Protein AF-A0A844EET3-F1 (afdb_monomer)

Structure (mmCIF, N/CA/C/O backbone):
data_AF-A0A844EET3-F1
#
_entry.id   AF-A0A844EET3-F1
#
loop_
_atom_site.group_PDB
_atom_site.id
_atom_site.type_symbol
_atom_site.label_atom_id
_atom_site.label_alt_id
_atom_site.label_comp_id
_atom_site.label_asym_id
_atom_site.label_entity_id
_atom_site.label_seq_id
_atom_site.pdbx_PDB_ins_code
_atom_site.Cartn_x
_atom_site.Cartn_y
_atom_site.Cartn_z
_atom_site.occupancy
_atom_site.B_iso_or_equiv
_atom_site.auth_seq_id
_atom_site.auth_comp_id
_atom_site.auth_asym_id
_atom_site.auth_atom_id
_atom_site.pdbx_PDB_model_num
ATOM 1 N N . MET A 1 1 ? 19.848 -19.461 77.300 1.00 35.34 1 MET A N 1
ATOM 2 C CA . MET A 1 1 ? 19.490 -18.615 76.146 1.00 35.34 1 MET A CA 1
ATOM 3 C C . MET A 1 1 ? 17.974 -18.553 76.046 1.00 35.34 1 MET A C 1
ATOM 5 O O . MET A 1 1 ? 17.342 -19.594 75.977 1.00 35.34 1 MET A O 1
ATOM 9 N N . THR A 1 2 ? 17.447 -17.329 76.153 1.00 34.81 2 THR A N 1
ATOM 10 C CA . THR A 1 2 ? 16.165 -16.839 75.603 1.00 34.81 2 THR A CA 1
ATOM 11 C C . THR A 1 2 ? 14.881 -17.654 75.855 1.00 34.81 2 THR A C 1
ATOM 13 O O . THR A 1 2 ? 14.497 -18.491 75.048 1.00 34.81 2 THR A O 1
ATOM 16 N N . SER A 1 3 ? 14.216 -17.353 76.983 1.00 33.47 3 SER A N 1
ATOM 17 C CA . SER A 1 3 ? 12.864 -16.741 77.094 1.00 33.47 3 SER A CA 1
ATOM 18 C C . SER A 1 3 ? 11.825 -16.997 75.977 1.00 33.47 3 SER A C 1
ATOM 20 O O . SER A 1 3 ? 12.150 -16.857 74.809 1.00 33.47 3 SER A O 1
ATOM 22 N N . ASN A 1 4 ? 10.513 -17.125 76.202 1.00 36.03 4 ASN A N 1
ATOM 23 C CA . ASN A 1 4 ? 9.668 -17.157 77.395 1.00 36.03 4 ASN A CA 1
ATOM 24 C C . ASN A 1 4 ? 8.196 -17.343 76.954 1.00 36.03 4 ASN A C 1
ATOM 26 O O . ASN A 1 4 ? 7.801 -16.904 75.879 1.00 36.03 4 ASN A O 1
ATOM 30 N N . LEU A 1 5 ? 7.407 -17.838 77.909 1.00 40.09 5 LEU A N 1
ATOM 31 C CA . LEU A 1 5 ? 6.007 -17.513 78.223 1.00 40.09 5 LEU A CA 1
ATOM 32 C C . LEU A 1 5 ? 4.823 -18.039 77.381 1.00 40.09 5 LEU A C 1
ATOM 34 O O . LEU A 1 5 ? 4.436 -17.527 76.335 1.00 40.09 5 LEU A O 1
ATOM 38 N N . LYS A 1 6 ? 4.132 -18.962 78.061 1.00 41.53 6 LYS A N 1
ATOM 39 C CA . LYS A 1 6 ? 2.696 -19.265 78.065 1.00 41.53 6 LYS A CA 1
ATOM 40 C C . LYS A 1 6 ? 1.817 -18.002 78.139 1.00 41.53 6 LYS A C 1
ATOM 42 O O . LYS A 1 6 ? 2.144 -17.076 78.880 1.00 41.53 6 LYS A O 1
ATOM 47 N N . LYS A 1 7 ? 0.630 -18.037 77.520 1.00 33.94 7 LYS A N 1
ATOM 48 C CA . LYS A 1 7 ? -0.525 -17.215 77.926 1.00 33.94 7 LYS A CA 1
ATOM 49 C C . LYS A 1 7 ? -1.807 -18.041 77.944 1.00 33.94 7 LYS A C 1
ATOM 51 O O . LYS A 1 7 ? -2.198 -18.637 76.946 1.00 33.94 7 LYS A O 1
ATOM 56 N N . SER A 1 8 ? -2.410 -18.064 79.126 1.00 35.78 8 SER A N 1
ATOM 57 C CA . SER A 1 8 ? -3.724 -18.594 79.448 1.00 35.78 8 SER A CA 1
ATOM 58 C C . SER A 1 8 ? -4.835 -17.599 79.108 1.00 35.78 8 SER A C 1
ATOM 60 O O . SER A 1 8 ? -4.636 -16.386 79.075 1.00 35.78 8 SER A O 1
ATOM 62 N N . LEU A 1 9 ? -6.005 -18.190 78.899 1.00 39.22 9 LEU A N 1
ATOM 63 C CA . LEU A 1 9 ? -7.341 -17.639 78.713 1.00 39.22 9 LEU A CA 1
ATOM 64 C C . LEU A 1 9 ? -7.738 -16.590 79.768 1.00 39.22 9 LEU A C 1
ATOM 66 O O . LEU A 1 9 ? -7.490 -16.806 80.950 1.00 39.22 9 LEU A O 1
ATOM 70 N N . PHE A 1 10 ? -8.470 -15.551 79.356 1.00 34.09 10 PHE A N 1
ATOM 71 C CA . PHE A 1 10 ? -9.471 -14.894 80.202 1.00 34.09 10 PHE A CA 1
ATOM 72 C C . PHE A 1 10 ? -10.689 -14.495 79.363 1.00 34.09 10 PHE A C 1
ATOM 74 O O . PHE A 1 10 ? -10.589 -13.753 78.389 1.00 34.09 10 PHE A O 1
ATOM 81 N N . VAL A 1 11 ? -11.828 -15.052 79.765 1.00 39.12 11 VAL A N 1
ATOM 82 C CA . VAL A 1 11 ? -13.191 -14.685 79.381 1.00 39.12 11 VAL A CA 1
ATOM 83 C C . VAL A 1 11 ? -13.613 -13.514 80.267 1.00 39.12 11 VAL A C 1
ATOM 85 O O . VAL A 1 11 ? -13.411 -13.575 81.478 1.00 39.12 11 VAL A O 1
ATOM 88 N N . SER A 1 12 ? -14.252 -12.493 79.703 1.00 33.25 12 SER A N 1
ATOM 89 C CA . SER A 1 12 ? -15.055 -11.547 80.481 1.00 33.25 12 SER A CA 1
ATOM 90 C C . SER A 1 12 ? -16.393 -11.281 79.790 1.00 33.25 12 SER A C 1
ATOM 92 O O . SER A 1 12 ? -16.479 -10.689 78.717 1.00 33.25 12 SER A O 1
ATOM 94 N N . LEU A 1 13 ? -17.444 -11.779 80.445 1.00 37.88 13 LEU A N 1
ATOM 95 C CA . LEU A 1 13 ? -18.834 -11.351 80.329 1.00 37.88 13 LEU A CA 1
ATOM 96 C C . LEU A 1 13 ? -18.959 -9.902 80.815 1.00 37.88 13 LEU A C 1
ATOM 98 O O . LEU A 1 13 ? -18.540 -9.622 81.934 1.00 37.88 13 LEU A O 1
ATOM 102 N N . VAL A 1 14 ? -19.667 -9.052 80.067 1.00 34.88 14 VAL A N 1
ATOM 103 C CA . VAL A 1 14 ? -20.564 -8.041 80.651 1.00 34.88 14 VAL A CA 1
ATOM 104 C C . VAL A 1 14 ? -21.804 -7.939 79.765 1.00 34.88 14 VAL A C 1
ATOM 106 O O . VAL A 1 14 ? -21.708 -7.695 78.564 1.00 34.88 14 VAL A O 1
ATOM 109 N N . ALA A 1 15 ? -22.966 -8.143 80.379 1.00 34.22 15 ALA A N 1
ATOM 110 C CA . ALA A 1 15 ? -24.286 -7.895 79.821 1.00 34.22 15 ALA A CA 1
ATOM 111 C C . ALA A 1 15 ? -24.970 -6.756 80.599 1.00 34.22 15 ALA A C 1
ATOM 113 O O . ALA A 1 15 ? -24.665 -6.547 81.770 1.00 34.22 15 ALA A O 1
ATOM 114 N N . LEU A 1 16 ? -25.961 -6.143 79.937 1.00 33.69 16 LEU A N 1
ATOM 115 C CA . LEU A 1 16 ? -27.051 -5.279 80.429 1.00 33.69 16 LEU A CA 1
ATOM 116 C C . LEU A 1 16 ? -26.805 -3.764 80.534 1.00 33.69 16 LEU A C 1
ATOM 118 O O . LEU A 1 16 ? -26.039 -3.263 81.347 1.00 33.69 16 LEU A O 1
ATOM 122 N N . GLY A 1 17 ? -27.603 -3.049 79.736 1.00 29.66 17 GLY A N 1
ATOM 123 C CA . GLY A 1 17 ? -27.819 -1.607 79.787 1.00 29.66 17 GLY A CA 1
ATOM 124 C C . GLY A 1 17 ? -28.797 -1.165 78.695 1.00 29.66 17 GLY A C 1
ATOM 125 O O . GLY A 1 17 ? -28.400 -0.524 77.730 1.00 29.66 17 GLY A O 1
ATOM 126 N N . PHE A 1 18 ? -30.066 -1.568 78.811 1.00 35.38 18 PHE A N 1
ATOM 127 C CA . PHE A 1 18 ? -31.170 -1.066 77.987 1.00 35.38 18 PHE A CA 1
ATOM 128 C C . PHE A 1 18 ? -31.496 0.365 78.446 1.00 35.38 18 PHE A C 1
ATOM 130 O O . PHE A 1 18 ? -31.928 0.557 79.579 1.00 35.38 18 PHE A O 1
ATOM 137 N N . VAL A 1 19 ? -31.335 1.361 77.574 1.00 34.53 19 VAL A N 1
ATOM 138 C CA . VAL A 1 19 ? -32.067 2.632 77.682 1.00 34.53 19 VAL A CA 1
ATOM 139 C C . VAL A 1 19 ? -32.767 2.850 76.351 1.00 34.53 19 VAL A C 1
ATOM 141 O O . VAL A 1 19 ? -32.155 3.203 75.344 1.00 34.53 19 VAL A O 1
ATOM 144 N N . ALA A 1 20 ? -34.071 2.586 76.356 1.00 39.94 20 ALA A N 1
ATOM 145 C CA . ALA A 1 20 ? -34.978 2.980 75.298 1.00 39.94 20 ALA A CA 1
ATOM 146 C C . ALA A 1 20 ? -35.135 4.506 75.340 1.00 39.94 20 ALA A C 1
ATOM 148 O O . ALA A 1 20 ? -35.967 5.039 76.067 1.00 39.94 20 ALA A O 1
ATOM 149 N N . ALA A 1 21 ? -34.328 5.213 74.555 1.00 32.44 21 ALA A N 1
ATOM 150 C CA . ALA A 1 21 ? -34.693 6.545 74.106 1.00 32.44 21 ALA A CA 1
ATOM 151 C C . ALA A 1 21 ? -35.612 6.375 72.892 1.00 32.44 21 ALA A C 1
ATOM 153 O O . ALA A 1 21 ? -35.159 6.047 71.794 1.00 32.44 21 ALA A O 1
ATOM 154 N N . ALA A 1 22 ? -36.913 6.582 73.099 1.00 41.12 22 ALA A N 1
ATOM 155 C CA . ALA A 1 22 ? -37.868 6.834 72.030 1.00 41.12 22 ALA A CA 1
ATOM 156 C C . ALA A 1 22 ? -37.537 8.189 71.381 1.00 41.12 22 ALA A C 1
ATOM 158 O O . ALA A 1 22 ? -38.184 9.200 71.621 1.00 41.12 22 ALA A O 1
ATOM 159 N N . GLY A 1 23 ? -36.467 8.217 70.593 1.00 34.84 23 GLY A N 1
ATOM 160 C CA . GLY A 1 23 ? -36.229 9.251 69.606 1.00 34.84 23 GLY A CA 1
ATOM 161 C C . GLY A 1 23 ? -36.765 8.728 68.288 1.00 34.84 23 GLY A C 1
ATOM 162 O O . GLY A 1 23 ? -36.303 7.695 67.804 1.00 34.84 23 GLY A O 1
ATOM 163 N N . THR A 1 24 ? -37.731 9.422 67.696 1.00 43.12 24 THR A N 1
ATOM 164 C CA . THR A 1 24 ? -38.062 9.281 66.278 1.00 43.12 24 THR A CA 1
ATOM 165 C C . THR A 1 24 ? -36.835 9.692 65.469 1.00 43.12 24 THR A C 1
ATOM 167 O O . THR A 1 24 ? -36.731 10.817 64.984 1.00 43.12 24 THR A O 1
ATOM 170 N N . ALA A 1 25 ? -35.860 8.792 65.369 1.00 38.88 25 ALA A N 1
ATOM 171 C CA . ALA A 1 25 ? -34.825 8.887 64.373 1.00 38.88 25 ALA A CA 1
ATOM 172 C C . ALA A 1 25 ? -35.557 8.790 63.039 1.00 38.88 25 ALA A C 1
ATOM 174 O O . ALA A 1 25 ? -36.144 7.759 62.707 1.00 38.88 25 ALA A O 1
ATOM 175 N N . THR A 1 26 ? -35.556 9.885 62.288 1.00 46.47 26 THR A N 1
ATOM 176 C CA . THR A 1 26 ? -35.704 9.836 60.843 1.00 46.47 26 THR A CA 1
ATOM 177 C C . THR A 1 26 ? -34.644 8.861 60.353 1.00 46.47 26 THR A C 1
ATOM 179 O O . THR A 1 26 ? -33.479 9.211 60.178 1.00 46.47 26 THR A O 1
ATOM 182 N N . ALA A 1 27 ? -35.030 7.590 60.225 1.00 42.53 27 ALA A N 1
ATOM 183 C CA . ALA A 1 27 ? -34.218 6.567 59.612 1.00 42.53 27 ALA A CA 1
ATOM 184 C C . ALA A 1 27 ? -33.965 7.062 58.195 1.00 42.53 27 ALA A C 1
ATOM 186 O O . ALA A 1 27 ? -34.813 6.956 57.309 1.00 42.53 27 ALA A O 1
ATOM 187 N N . GLN A 1 28 ? -32.817 7.700 58.011 1.00 43.06 28 GLN A N 1
ATOM 188 C CA . GLN A 1 28 ? -32.346 8.132 56.721 1.00 43.06 28 GLN A CA 1
ATOM 189 C C . GLN A 1 28 ? -32.059 6.833 55.989 1.00 43.06 28 GLN A C 1
ATOM 191 O O . GLN A 1 28 ? -31.016 6.209 56.179 1.00 43.06 28 GLN A O 1
ATOM 196 N N . SER A 1 29 ? -33.060 6.350 55.253 1.00 47.72 29 SER A N 1
ATOM 197 C CA . SER A 1 29 ? -32.970 5.137 54.463 1.00 47.72 29 SER A CA 1
ATOM 198 C C . SER A 1 29 ? -31.752 5.303 53.568 1.00 47.72 29 SER A C 1
ATOM 200 O O . SER A 1 29 ? -31.771 6.108 52.632 1.00 47.72 29 SER A O 1
ATOM 202 N N . ALA A 1 30 ? -30.667 4.608 53.905 1.00 46.56 30 ALA A N 1
ATOM 203 C CA . ALA A 1 30 ? -29.455 4.593 53.116 1.00 46.56 30 ALA A CA 1
ATOM 204 C C . ALA A 1 30 ? -29.841 4.035 51.747 1.00 46.56 30 ALA A C 1
ATOM 206 O O . ALA A 1 30 ? -30.056 2.834 51.583 1.00 46.56 30 ALA A O 1
ATOM 207 N N . ASN A 1 31 ? -30.036 4.928 50.779 1.00 56.06 31 ASN A N 1
ATOM 208 C CA . ASN A 1 31 ? -30.545 4.551 49.475 1.00 56.06 31 ASN A CA 1
ATOM 209 C C . ASN A 1 31 ? -29.461 3.718 48.785 1.00 56.06 31 ASN A C 1
ATOM 211 O O . ASN A 1 31 ? -28.409 4.233 48.391 1.00 56.06 31 ASN A O 1
ATOM 215 N N . ALA A 1 32 ? -29.668 2.402 48.728 1.00 59.25 32 ALA A N 1
ATOM 216 C CA . ALA A 1 32 ? -28.696 1.480 48.171 1.00 59.25 32 ALA A CA 1
ATOM 217 C C . ALA A 1 32 ? -28.407 1.878 46.721 1.00 59.25 32 ALA A C 1
ATOM 219 O O . ALA A 1 32 ? -29.316 2.022 45.902 1.00 59.25 32 ALA A O 1
ATOM 220 N N . LYS A 1 33 ? -27.123 2.053 46.385 1.00 74.38 33 LYS A N 1
ATOM 221 C CA . LYS A 1 33 ? -26.706 2.440 45.034 1.00 74.38 33 LYS A CA 1
ATOM 222 C C . LYS A 1 33 ? -27.261 1.444 44.012 1.00 74.38 33 LYS A C 1
ATOM 224 O O . LYS A 1 33 ? -26.773 0.323 43.888 1.00 74.38 33 LYS A O 1
ATOM 229 N N . SER A 1 34 ? -28.271 1.872 43.260 1.00 85.00 34 SER A N 1
ATOM 230 C CA . SER A 1 34 ? -28.874 1.066 42.202 1.00 85.00 34 SER A CA 1
ATOM 231 C C . SER A 1 34 ? -27.920 0.976 41.009 1.00 85.00 34 SER A C 1
ATOM 233 O O . SER A 1 34 ? -27.457 1.997 40.484 1.00 85.00 34 SER A O 1
ATOM 235 N N . TYR A 1 35 ? -27.644 -0.245 40.551 1.00 90.31 35 TYR A N 1
ATOM 236 C CA . TYR A 1 35 ? -26.819 -0.522 39.373 1.00 90.31 35 TYR A CA 1
ATOM 237 C C . TYR A 1 35 ? -27.686 -0.891 38.172 1.00 90.31 35 TYR A C 1
ATOM 239 O O . TYR A 1 35 ? -28.754 -1.488 38.318 1.00 90.31 35 TYR A O 1
ATOM 247 N N . ALA A 1 36 ? -27.203 -0.570 36.972 1.00 93.88 36 ALA A N 1
ATOM 248 C CA . ALA A 1 36 ? -27.840 -1.053 35.756 1.00 93.88 36 ALA A CA 1
ATOM 249 C C . ALA A 1 36 ? -27.666 -2.579 35.620 1.00 93.88 36 ALA A C 1
ATOM 251 O O . ALA A 1 36 ? -26.757 -3.177 36.204 1.00 93.88 36 ALA A O 1
ATOM 252 N N . ARG A 1 37 ? -28.523 -3.201 34.810 1.00 94.56 37 ARG A N 1
ATOM 253 C CA . ARG A 1 37 ? -28.437 -4.603 34.379 1.00 94.56 37 ARG A CA 1
ATOM 254 C C . ARG A 1 37 ? -28.403 -4.656 32.855 1.00 94.56 37 ARG A C 1
ATOM 256 O O . ARG A 1 37 ? -28.923 -3.756 32.201 1.00 94.56 37 ARG A O 1
ATOM 263 N N . VAL A 1 38 ? -27.772 -5.682 32.296 1.00 95.94 38 VAL A N 1
ATOM 264 C CA . VAL A 1 38 ? -27.736 -5.906 30.842 1.00 95.94 38 VAL A CA 1
ATOM 265 C C . VAL A 1 38 ? -29.069 -6.505 30.407 1.00 95.94 38 VAL A C 1
ATOM 267 O O . VAL A 1 38 ? -29.503 -7.484 31.005 1.00 95.94 38 VAL A O 1
ATOM 270 N N . THR A 1 39 ? -29.699 -5.929 29.387 1.00 96.56 39 THR A N 1
ATOM 271 C CA . THR A 1 39 ? -30.930 -6.452 28.772 1.00 96.56 39 THR A CA 1
ATOM 272 C C . THR A 1 39 ? -30.654 -7.166 27.455 1.00 96.56 39 THR A C 1
ATOM 274 O O . THR A 1 39 ? -31.371 -8.093 27.105 1.00 96.56 39 THR A O 1
ATOM 277 N N . SER A 1 40 ? -29.589 -6.789 26.744 1.00 96.25 40 SER A N 1
ATOM 278 C CA . SER A 1 40 ? -29.158 -7.452 25.511 1.00 96.25 40 SER A CA 1
ATOM 279 C C . SER A 1 40 ? -27.637 -7.457 25.396 1.00 96.25 40 SER A C 1
ATOM 281 O O . SER A 1 40 ? -26.960 -6.564 25.910 1.00 96.25 40 SER A O 1
ATOM 283 N N . ASN A 1 41 ? -27.073 -8.468 24.734 1.00 96.94 41 ASN A N 1
ATOM 284 C CA . ASN A 1 41 ? -25.635 -8.550 24.482 1.00 96.94 41 ASN A CA 1
ATOM 285 C C . ASN A 1 41 ? -25.345 -9.489 23.313 1.00 96.94 41 ASN A C 1
ATOM 287 O O . ASN A 1 41 ? -25.283 -10.708 23.482 1.00 96.94 41 ASN A O 1
ATOM 291 N N . HIS A 1 42 ? -25.072 -8.921 22.143 1.00 95.56 42 HIS A N 1
ATOM 292 C CA . HIS A 1 42 ? -24.916 -9.694 20.916 1.00 95.56 42 HIS A CA 1
ATOM 293 C C . HIS A 1 42 ? -23.606 -9.366 20.203 1.00 95.56 42 HIS A C 1
ATOM 295 O O . HIS A 1 42 ? -23.031 -8.281 20.335 1.00 95.56 42 HIS A O 1
ATOM 301 N N . LYS A 1 43 ? -23.106 -10.349 19.452 1.00 96.75 43 LYS A N 1
ATOM 302 C CA . LYS A 1 43 ? -22.001 -10.153 18.512 1.00 96.75 43 LYS A CA 1
ATOM 303 C C . LYS A 1 43 ? -22.520 -9.351 17.322 1.00 96.75 43 LYS A C 1
ATOM 305 O O . LYS A 1 43 ? -23.612 -9.614 16.838 1.00 96.75 43 LYS A O 1
ATOM 310 N N . MET A 1 44 ? -21.731 -8.393 16.849 1.00 95.12 44 MET A N 1
ATOM 311 C CA . MET A 1 44 ? -22.091 -7.636 15.650 1.00 95.12 44 MET A CA 1
ATOM 312 C C . MET A 1 44 ? -21.894 -8.502 14.400 1.00 95.12 44 MET A C 1
ATOM 314 O O . MET A 1 44 ? -20.835 -9.123 14.249 1.00 95.12 44 MET A O 1
ATOM 318 N N . THR A 1 45 ? -22.889 -8.506 13.513 1.00 93.56 45 THR A N 1
ATOM 319 C CA . THR A 1 45 ? -22.931 -9.295 12.269 1.00 93.56 45 THR A CA 1
ATOM 320 C C . THR A 1 45 ? -22.627 -8.480 11.015 1.00 93.56 45 THR A C 1
ATOM 322 O O . THR A 1 45 ? -22.389 -9.068 9.966 1.00 93.56 45 THR A O 1
ATOM 325 N N . SER A 1 46 ? -22.577 -7.147 11.114 1.00 93.19 46 SER A N 1
ATOM 326 C CA . SER A 1 46 ? -22.194 -6.290 9.992 1.00 93.19 46 SER A CA 1
ATOM 327 C C . SER A 1 46 ? -20.779 -6.599 9.489 1.00 93.19 46 SER A C 1
ATOM 329 O O . SER A 1 46 ? -19.931 -7.145 10.213 1.00 93.19 46 SER A O 1
ATOM 331 N N . THR A 1 47 ? -20.525 -6.232 8.231 1.00 92.50 47 THR A N 1
ATOM 332 C CA . THR A 1 47 ? -19.230 -6.401 7.563 1.00 92.50 47 THR A CA 1
ATOM 333 C C . THR A 1 47 ? -18.086 -5.927 8.459 1.00 92.50 47 THR A C 1
ATOM 335 O O . THR A 1 47 ? -18.225 -4.906 9.136 1.00 92.50 47 THR A O 1
ATOM 338 N N . PRO A 1 48 ? -16.939 -6.629 8.514 1.00 89.06 48 PRO A N 1
ATOM 339 C CA . PRO A 1 48 ? -15.784 -6.157 9.265 1.00 89.06 48 PRO A CA 1
ATOM 340 C C . PRO A 1 48 ? -15.457 -4.694 8.959 1.00 89.06 48 PRO A C 1
ATOM 342 O O . PRO A 1 48 ? -15.501 -3.892 9.874 1.00 89.06 48 PRO A O 1
ATOM 345 N N . THR A 1 49 ? -15.263 -4.292 7.709 1.00 89.00 49 THR A N 1
ATOM 346 C CA . THR A 1 49 ? -14.865 -2.920 7.339 1.00 89.00 49 THR A CA 1
ATOM 347 C C . THR A 1 49 ? -15.730 -1.810 7.965 1.00 89.00 49 THR A C 1
ATOM 349 O O . THR A 1 49 ? -15.175 -0.843 8.476 1.00 89.00 49 THR A O 1
ATOM 352 N N . SER A 1 50 ? -17.052 -1.992 8.073 1.00 94.06 50 SER A N 1
ATOM 353 C CA . SER A 1 50 ? -17.980 -0.994 8.644 1.00 94.06 50 SER A CA 1
ATOM 354 C C . SER A 1 50 ? -17.958 -0.861 10.174 1.00 94.06 50 SER A C 1
ATOM 356 O O . SER A 1 50 ? -18.644 -0.013 10.736 1.00 94.06 50 SER A O 1
ATOM 358 N N . ARG A 1 51 ? -17.182 -1.689 10.883 1.00 95.81 51 ARG A N 1
ATOM 359 C CA . ARG A 1 51 ? -17.074 -1.655 12.358 1.00 95.81 51 ARG A CA 1
ATOM 360 C C . ARG A 1 51 ? -15.780 -1.019 12.861 1.00 95.81 51 ARG A C 1
ATOM 362 O O . ARG A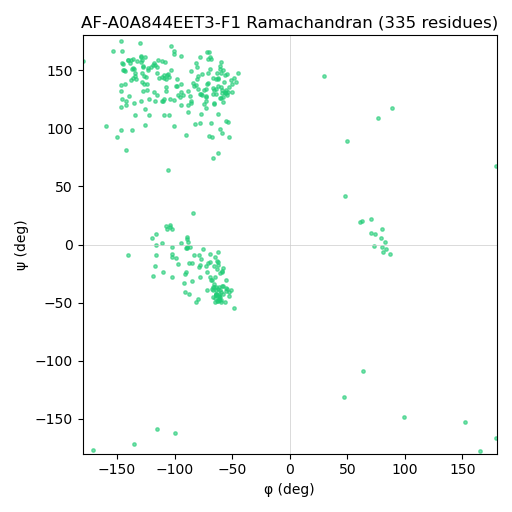 1 51 ? -15.353 -1.299 13.989 1.00 95.81 51 ARG A O 1
ATOM 369 N N . ASN A 1 52 ? -15.096 -0.280 11.995 1.00 97.56 52 ASN A N 1
ATOM 370 C CA . ASN A 1 52 ? -13.931 0.507 12.370 1.00 97.56 52 ASN A CA 1
ATOM 371 C C . ASN A 1 52 ? -14.405 1.759 13.096 1.00 97.56 52 ASN A C 1
ATOM 373 O O . ASN A 1 52 ? -15.303 2.462 12.635 1.00 97.56 52 ASN A O 1
ATOM 377 N N . VAL A 1 53 ? -13.826 1.999 14.265 1.00 97.94 53 VAL A N 1
ATOM 378 C CA . VAL A 1 53 ? -14.179 3.134 15.109 1.00 97.94 53 VAL A CA 1
ATOM 379 C C . VAL A 1 53 ? -12.921 3.840 15.579 1.00 97.94 53 VAL A C 1
ATOM 381 O O . VAL A 1 53 ? -11.837 3.257 15.632 1.00 97.94 53 VAL A O 1
ATOM 384 N N . ASN A 1 54 ? -13.074 5.101 15.951 1.00 97.94 54 ASN A N 1
ATOM 385 C CA . ASN A 1 54 ? -12.094 5.809 16.750 1.00 97.94 54 ASN A CA 1
ATOM 386 C C . ASN A 1 54 ? -12.716 6.155 18.095 1.00 97.94 54 ASN A C 1
ATOM 388 O O . ASN A 1 54 ? -13.930 6.323 18.225 1.00 97.94 54 ASN A O 1
ATOM 392 N N . PHE A 1 55 ? -11.871 6.268 19.106 1.00 98.44 55 PHE A N 1
ATOM 393 C CA . PHE A 1 55 ? -12.292 6.822 20.374 1.00 98.44 55 PHE A CA 1
ATOM 394 C C . PHE A 1 55 ? -12.525 8.329 20.254 1.00 98.44 55 PHE A C 1
ATOM 396 O O . PHE A 1 55 ? -11.814 9.019 19.532 1.00 98.44 55 PHE A O 1
ATOM 403 N N . THR A 1 56 ? -13.482 8.861 21.011 1.00 97.50 56 THR A N 1
ATOM 404 C CA . THR A 1 56 ? -13.670 10.318 21.154 1.00 97.50 56 THR A CA 1
ATOM 405 C C . THR A 1 56 ? -12.857 10.883 22.329 1.00 97.50 56 THR A C 1
ATOM 407 O O . THR A 1 56 ? -12.501 12.065 22.360 1.00 97.50 56 THR A O 1
ATOM 410 N N . GLY A 1 57 ? -12.535 10.018 23.301 1.00 96.12 57 GLY A N 1
ATOM 411 C CA . GLY A 1 57 ? -11.851 10.355 24.553 1.00 96.12 57 GLY A CA 1
ATOM 412 C C . GLY A 1 57 ? -12.764 10.894 25.659 1.00 96.12 57 GLY A C 1
ATOM 413 O O . GLY A 1 57 ? -12.278 11.189 26.745 1.00 96.12 57 GLY A O 1
ATOM 414 N N . SER A 1 58 ? -14.078 10.979 25.421 1.00 96.94 58 SER A N 1
ATOM 415 C CA . SER A 1 58 ? -15.059 11.443 26.417 1.00 96.94 58 SER A CA 1
ATOM 416 C C . SER A 1 58 ? -15.415 10.385 27.465 1.00 96.94 58 SER A C 1
ATOM 418 O O . SER A 1 58 ? -15.960 10.706 28.516 1.00 96.94 58 SER A O 1
ATOM 420 N N . ASN A 1 59 ? -15.122 9.111 27.192 1.00 98.25 59 ASN A N 1
ATOM 421 C CA . ASN A 1 59 ? -15.497 7.987 28.041 1.00 98.25 59 ASN A CA 1
ATOM 422 C C . ASN A 1 59 ? -14.322 7.027 28.237 1.00 98.25 59 ASN A C 1
ATOM 424 O O . ASN A 1 59 ? -13.523 6.798 27.330 1.00 98.25 59 ASN A O 1
ATOM 428 N N . ALA A 1 60 ? -14.238 6.449 29.433 1.00 98.19 60 ALA A N 1
ATOM 429 C CA . ALA A 1 60 ? -13.261 5.420 29.759 1.00 98.19 60 ALA A CA 1
ATOM 430 C C . ALA A 1 60 ? -13.673 4.046 29.201 1.00 98.19 60 ALA A C 1
ATOM 432 O O . ALA A 1 60 ? -14.845 3.788 28.910 1.00 98.19 60 ALA A O 1
ATOM 433 N N . LEU A 1 61 ? -12.695 3.148 29.099 1.00 98.44 61 LEU A N 1
ATOM 434 C CA . LEU A 1 61 ? -12.898 1.749 28.733 1.00 98.44 61 LEU A CA 1
ATOM 435 C C . LEU A 1 61 ? -13.034 0.903 30.004 1.00 98.44 61 LEU A C 1
ATOM 437 O O . LEU A 1 61 ? -12.266 1.090 30.947 1.00 98.44 61 LEU A O 1
ATOM 441 N N . TYR A 1 62 ? -13.967 -0.049 30.031 1.00 98.69 62 TYR A N 1
ATOM 442 C CA . TYR A 1 62 ? -14.282 -0.854 31.218 1.00 98.69 62 TYR A CA 1
ATOM 443 C C . TYR A 1 62 ? -14.288 -2.365 30.942 1.00 98.69 62 TYR A C 1
ATOM 445 O O . TYR A 1 62 ? -14.406 -2.810 29.805 1.00 98.69 62 TYR A O 1
ATOM 453 N N . THR A 1 63 ? -14.207 -3.190 31.989 1.00 98.38 63 THR A N 1
ATOM 454 C CA . THR A 1 63 ? -14.263 -4.664 31.878 1.00 98.38 63 THR A CA 1
ATOM 455 C C . THR A 1 63 ? -15.641 -5.191 31.461 1.00 98.38 63 THR A C 1
ATOM 457 O O . THR A 1 63 ? -15.757 -6.238 30.824 1.00 98.38 63 THR A O 1
ATOM 460 N N . LYS A 1 64 ? -16.693 -4.442 31.792 1.00 97.56 64 LYS A N 1
ATOM 461 C CA . LYS A 1 64 ? -18.110 -4.641 31.446 1.00 97.56 64 LYS A CA 1
ATOM 462 C C . LYS A 1 64 ? -18.755 -3.257 31.281 1.00 97.56 64 LYS A C 1
ATOM 464 O O . LYS A 1 64 ? -18.081 -2.264 31.542 1.00 97.56 64 LYS A O 1
ATOM 469 N N . ALA A 1 65 ? -20.019 -3.162 30.866 1.00 96.38 65 ALA A N 1
ATOM 470 C CA . ALA A 1 65 ? -20.687 -1.860 30.761 1.00 96.38 65 ALA A CA 1
ATOM 471 C C . ALA A 1 65 ? -20.531 -1.043 32.065 1.00 96.38 65 ALA A C 1
ATOM 473 O O . ALA A 1 65 ? -20.721 -1.572 33.162 1.00 96.38 65 ALA A O 1
ATOM 474 N N . GLY A 1 66 ? -20.128 0.225 31.939 1.00 93.12 66 GLY A N 1
ATOM 475 C CA . GLY A 1 66 ? -19.582 1.027 33.046 1.00 93.12 66 GLY A CA 1
ATOM 476 C C . GLY A 1 66 ? -20.553 1.292 34.203 1.00 93.12 66 GLY A C 1
ATOM 477 O O . GLY A 1 66 ? -20.119 1.556 35.319 1.00 93.12 66 GLY A O 1
ATOM 478 N N . THR A 1 67 ? -21.861 1.179 33.960 1.00 93.94 67 THR A N 1
ATOM 479 C CA . THR A 1 67 ? -22.924 1.350 34.965 1.00 93.94 67 THR A CA 1
ATOM 480 C C . THR A 1 67 ? -23.300 0.062 35.708 1.00 93.94 67 THR A C 1
ATOM 482 O O . THR A 1 67 ? -24.135 0.098 36.617 1.00 93.94 67 THR A O 1
ATOM 485 N N . LEU A 1 68 ? -22.703 -1.080 35.348 1.00 95.06 68 LEU A N 1
ATOM 486 C CA . LEU A 1 68 ? -22.938 -2.362 36.015 1.00 95.06 68 LEU A CA 1
ATOM 487 C C . LEU A 1 68 ? -22.128 -2.479 37.309 1.00 95.06 68 LEU A C 1
ATOM 489 O O . LEU A 1 68 ? -21.016 -1.956 37.435 1.00 95.06 68 LEU A O 1
ATOM 493 N N . ARG A 1 69 ? -22.637 -3.273 38.256 1.00 94.12 69 ARG A N 1
ATOM 494 C CA . ARG A 1 69 ? -21.911 -3.588 39.491 1.00 94.12 69 ARG A CA 1
ATOM 495 C C . ARG A 1 69 ? -20.566 -4.266 39.184 1.00 94.12 69 ARG A C 1
ATOM 497 O O . ARG A 1 69 ? -20.478 -5.233 38.416 1.00 94.12 69 ARG A O 1
ATOM 504 N N . GLY A 1 70 ? -19.502 -3.753 39.799 1.00 94.69 70 GLY A N 1
ATOM 505 C CA . GLY A 1 70 ? -18.142 -4.275 39.644 1.00 94.69 70 GLY A CA 1
ATOM 506 C C . GLY A 1 70 ? -17.505 -4.010 38.276 1.00 94.69 70 GLY A C 1
ATOM 507 O O . GLY A 1 70 ? -16.608 -4.754 37.878 1.00 94.69 70 GLY A O 1
ATOM 508 N N . ALA A 1 71 ? -17.973 -3.011 37.520 1.00 96.94 71 ALA A N 1
ATOM 509 C CA . ALA A 1 71 ? -17.253 -2.532 36.344 1.00 96.94 71 ALA A CA 1
ATOM 510 C C . ALA A 1 71 ? -15.925 -1.885 36.766 1.00 96.94 71 ALA A C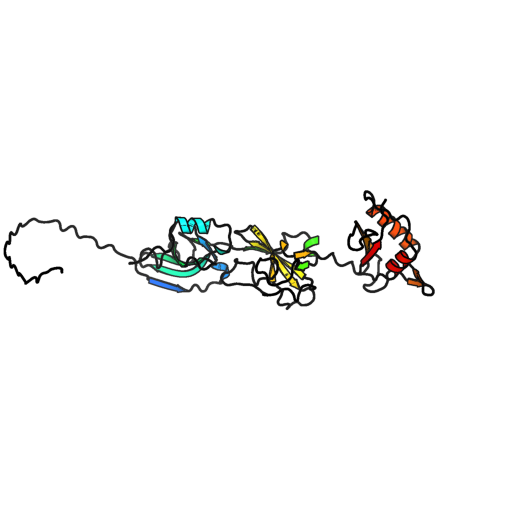 1
ATOM 512 O O . ALA A 1 71 ? -15.908 -0.933 37.543 1.00 96.94 71 ALA A O 1
ATOM 513 N N . LYS A 1 72 ? -14.808 -2.416 36.258 1.00 97.88 72 LYS A N 1
ATOM 514 C CA . LYS A 1 72 ? -13.461 -1.888 36.514 1.00 97.88 72 LYS A CA 1
ATOM 515 C C . LYS A 1 72 ? -12.964 -1.147 35.279 1.00 97.88 72 LYS A C 1
ATOM 517 O O . LYS A 1 72 ? -13.260 -1.564 34.160 1.00 97.88 72 LYS A O 1
ATOM 522 N N . LYS A 1 73 ? -12.223 -0.060 35.483 1.00 98.06 73 LYS A N 1
ATOM 523 C CA . LYS A 1 73 ? -11.609 0.735 34.413 1.00 98.06 73 LYS A CA 1
ATOM 524 C C . LYS A 1 73 ? -10.432 -0.048 33.816 1.00 98.06 73 LYS A C 1
ATOM 526 O O . LYS A 1 73 ? -9.539 -0.447 34.550 1.00 98.06 73 LYS A O 1
ATOM 531 N N . VAL A 1 74 ? -10.465 -0.272 32.507 1.00 98.38 74 VAL A N 1
ATOM 532 C CA . VAL A 1 74 ? -9.386 -0.880 31.706 1.00 98.38 74 VAL A CA 1
ATOM 533 C C . VAL A 1 74 ? -8.455 0.205 31.169 1.00 98.38 74 VAL A C 1
ATOM 535 O O . VAL A 1 74 ? -7.243 0.043 31.185 1.00 98.38 74 VAL A O 1
ATOM 538 N N . ALA A 1 75 ? -9.019 1.330 30.723 1.00 98.12 75 ALA A N 1
ATOM 539 C CA . ALA A 1 75 ? -8.267 2.501 30.284 1.00 98.12 75 ALA A CA 1
ATOM 540 C C . ALA A 1 75 ? -9.005 3.774 30.706 1.00 98.12 75 ALA A C 1
ATOM 542 O O . ALA A 1 75 ? -10.234 3.840 30.618 1.00 98.12 75 ALA A O 1
ATOM 543 N N . SER A 1 76 ? -8.270 4.778 31.186 1.00 98.25 76 SER A N 1
ATOM 544 C CA . SER A 1 76 ? -8.839 6.080 31.547 1.00 98.25 76 SER A CA 1
ATOM 545 C C . SER A 1 76 ? -9.244 6.881 30.311 1.00 98.25 76 SER A C 1
ATOM 547 O O . SER A 1 76 ? -8.826 6.574 29.197 1.00 98.25 76 SER A O 1
ATOM 549 N N . THR A 1 77 ? -10.038 7.934 30.507 1.00 98.06 77 THR A N 1
ATOM 550 C CA . THR A 1 77 ? -10.352 8.910 29.451 1.00 98.06 77 THR A CA 1
ATOM 551 C C . THR A 1 77 ? -9.080 9.502 28.847 1.00 98.06 77 THR A C 1
ATOM 553 O O . THR A 1 77 ? -8.982 9.595 27.630 1.00 98.06 77 THR A O 1
ATOM 556 N N . THR A 1 78 ? -8.064 9.794 29.665 1.00 98.06 78 THR A N 1
ATOM 557 C CA . THR A 1 78 ? -6.748 10.271 29.213 1.00 98.06 78 THR A CA 1
ATOM 558 C C . THR A 1 78 ? -6.059 9.273 28.283 1.00 98.06 78 THR A C 1
ATOM 560 O O . THR A 1 78 ? -5.628 9.640 27.192 1.00 98.06 78 THR A O 1
ATOM 563 N N . THR A 1 79 ? -5.997 7.993 28.667 1.00 98.31 79 THR A N 1
ATOM 564 C CA . THR A 1 79 ? -5.418 6.934 27.824 1.00 98.31 79 THR A CA 1
ATOM 565 C C . THR A 1 79 ? -6.193 6.792 26.517 1.00 98.31 79 THR A C 1
ATOM 567 O O . THR A 1 79 ? -5.606 6.784 25.439 1.00 98.31 79 THR A O 1
ATOM 570 N N . VAL A 1 80 ? -7.522 6.743 26.601 1.00 97.81 80 VAL A N 1
ATOM 571 C CA . VAL A 1 80 ? -8.413 6.625 25.443 1.00 97.81 80 VAL A CA 1
ATOM 572 C C . VAL A 1 80 ? -8.270 7.834 24.505 1.00 97.81 80 VAL A C 1
ATOM 574 O O . VAL A 1 80 ? -8.244 7.657 23.289 1.00 97.81 80 VAL A O 1
ATOM 577 N N . LYS A 1 81 ? -8.090 9.051 25.036 1.00 98.38 81 LYS A N 1
ATOM 578 C CA . LYS A 1 81 ? -7.825 10.270 24.252 1.00 98.38 81 LYS A CA 1
ATOM 579 C C . LYS A 1 81 ? -6.454 10.234 23.569 1.00 98.38 81 LYS A C 1
ATOM 581 O O . LYS A 1 81 ? -6.345 10.641 22.416 1.00 98.38 81 LYS A O 1
ATOM 586 N N . LYS A 1 82 ? -5.422 9.698 24.232 1.00 98.31 82 LYS A N 1
ATOM 587 C CA . LYS A 1 82 ? -4.098 9.490 23.618 1.00 98.31 82 LYS A CA 1
ATOM 588 C C . LYS A 1 82 ? -4.183 8.535 22.423 1.00 98.31 82 LYS A C 1
ATOM 590 O O . LYS A 1 82 ? -3.627 8.832 21.372 1.00 98.31 82 LYS A O 1
ATOM 595 N N . ILE A 1 83 ? -4.919 7.429 22.562 1.00 98.00 83 ILE A N 1
ATOM 596 C CA . ILE A 1 83 ? -5.160 6.473 21.467 1.00 98.00 83 ILE A CA 1
ATOM 597 C C . ILE A 1 83 ? -5.957 7.147 20.342 1.00 98.00 83 ILE A C 1
ATOM 599 O O . ILE A 1 83 ? -5.590 7.021 19.175 1.00 98.00 83 ILE A O 1
ATOM 603 N N . ALA A 1 84 ? -6.998 7.918 20.685 1.00 97.75 84 ALA A N 1
ATOM 604 C CA . ALA A 1 84 ? -7.809 8.656 19.716 1.00 97.75 84 ALA A CA 1
ATOM 605 C C . ALA A 1 84 ? -6.953 9.530 18.788 1.00 97.75 84 ALA A C 1
ATOM 607 O O . ALA A 1 84 ? -7.139 9.496 17.570 1.00 97.75 84 ALA A O 1
ATOM 608 N N . ASN A 1 85 ? -5.982 10.237 19.371 1.00 97.69 85 ASN A N 1
ATOM 609 C CA . ASN A 1 85 ? -5.094 11.185 18.697 1.00 97.69 85 ASN A CA 1
ATOM 610 C C . ASN A 1 85 ? -3.815 10.547 18.117 1.00 97.69 85 ASN A C 1
ATOM 612 O O . ASN A 1 85 ? -2.952 11.259 17.607 1.00 97.69 85 ASN A O 1
ATOM 616 N N . SER A 1 86 ? -3.647 9.227 18.222 1.00 97.69 86 SER A N 1
ATOM 617 C CA . SER A 1 86 ? -2.439 8.547 17.749 1.00 97.69 86 SER A CA 1
ATOM 618 C C . SER A 1 86 ? -2.270 8.664 16.231 1.00 97.69 86 SER A C 1
ATOM 620 O O . SER A 1 86 ? -3.236 8.530 15.479 1.00 97.69 86 SER A O 1
ATOM 622 N N . LYS A 1 87 ? -1.024 8.825 15.776 1.00 97.38 87 LYS A N 1
ATOM 623 C CA . LYS A 1 87 ? -0.648 8.786 14.351 1.00 97.38 87 LYS A CA 1
ATOM 624 C C . LYS A 1 87 ? -0.304 7.378 13.849 1.00 97.38 87 LYS A C 1
ATOM 626 O O . LYS A 1 87 ? 0.132 7.222 12.721 1.00 97.38 87 LYS A O 1
ATOM 631 N N . SER A 1 88 ? -0.494 6.345 14.671 1.00 97.25 88 SER A N 1
ATOM 632 C CA . SER A 1 88 ? -0.196 4.954 14.306 1.00 97.25 88 SER A CA 1
ATOM 633 C C . SER A 1 88 ? -1.473 4.138 14.123 1.00 97.25 88 SER A C 1
ATOM 635 O O . SER A 1 88 ? -2.276 4.028 15.053 1.00 97.25 88 SER A O 1
ATOM 637 N N . SER A 1 89 ? -1.639 3.503 12.961 1.00 97.31 89 SER A N 1
ATOM 638 C CA . SER A 1 89 ? -2.758 2.606 12.638 1.00 97.31 89 SER A CA 1
ATOM 639 C C . SER A 1 89 ? -2.830 1.359 13.521 1.00 97.31 89 SER A C 1
ATOM 641 O O . SER A 1 89 ? -3.892 0.749 13.619 1.00 97.31 89 SER A O 1
ATOM 643 N N . GLN A 1 90 ? -1.773 1.016 14.263 1.00 96.44 90 GLN A N 1
ATOM 644 C CA . GLN A 1 90 ? -1.843 -0.022 15.305 1.00 96.44 90 GLN A CA 1
ATOM 645 C C . GLN A 1 90 ? -2.861 0.326 16.410 1.00 96.44 90 GLN A C 1
ATOM 647 O O . GLN A 1 90 ? -3.439 -0.557 17.043 1.00 96.44 90 GLN A O 1
ATOM 652 N N . ASN A 1 91 ? -3.138 1.623 16.584 1.00 97.81 91 ASN A N 1
ATOM 653 C CA . ASN A 1 91 ? -4.125 2.158 17.519 1.00 97.81 91 ASN A CA 1
ATOM 654 C C . ASN A 1 91 ? -5.533 2.291 16.917 1.00 97.81 91 ASN A C 1
ATOM 656 O O . ASN A 1 91 ? -6.430 2.823 17.574 1.00 97.81 91 ASN A O 1
ATOM 660 N N . ASN A 1 92 ? -5.760 1.832 15.681 1.00 97.81 92 ASN A N 1
ATOM 661 C CA . ASN A 1 92 ? -7.116 1.703 15.149 1.00 97.81 92 ASN A CA 1
ATOM 662 C C . ASN A 1 92 ? -7.945 0.778 16.042 1.00 97.81 92 ASN A C 1
ATOM 664 O O . ASN A 1 92 ? -7.413 -0.114 16.702 1.00 97.81 92 ASN A O 1
ATOM 668 N N . VAL A 1 93 ? -9.256 1.004 16.091 1.00 98.31 93 VAL A N 1
ATOM 669 C CA . VAL A 1 93 ? -10.141 0.308 17.025 1.00 98.31 93 VAL A CA 1
ATOM 670 C C . VAL A 1 93 ? -11.246 -0.388 16.252 1.00 98.31 93 VAL A C 1
ATOM 672 O O . VAL A 1 93 ? -11.831 0.166 15.324 1.00 98.31 93 VAL A O 1
ATOM 675 N N . ARG A 1 94 ? -11.570 -1.615 16.661 1.00 98.19 94 ARG A N 1
ATOM 676 C CA . ARG A 1 94 ? -12.724 -2.344 16.141 1.00 98.19 94 ARG A CA 1
ATOM 677 C C . ARG A 1 94 ? -13.772 -2.588 17.212 1.00 98.19 94 ARG A C 1
ATOM 679 O O . ARG A 1 94 ? -13.471 -3.19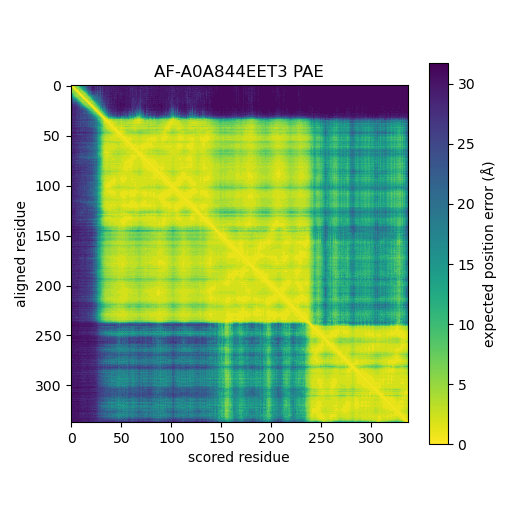0 18.243 1.00 98.19 94 ARG A O 1
ATOM 686 N N . ALA A 1 95 ? -15.021 -2.236 16.912 1.00 98.19 95 ALA A N 1
ATOM 687 C CA . ALA A 1 95 ? -16.192 -2.708 17.644 1.00 98.19 95 ALA A CA 1
ATOM 688 C C . ALA A 1 95 ? -16.614 -4.109 17.161 1.00 98.19 95 ALA A C 1
ATOM 690 O O . ALA A 1 95 ? -16.605 -4.400 15.966 1.00 98.19 95 ALA A O 1
ATOM 691 N N . TYR A 1 96 ? -16.966 -5.009 18.082 1.00 97.38 96 TYR A N 1
ATOM 692 C CA . TYR A 1 96 ? -17.341 -6.389 17.721 1.00 97.38 96 TYR A CA 1
ATOM 693 C C . TYR A 1 96 ? -18.509 -6.978 18.521 1.00 97.38 96 TYR A C 1
ATOM 695 O O . TYR A 1 96 ? -19.023 -8.042 18.162 1.00 97.38 96 TYR A O 1
ATOM 703 N N . ARG A 1 97 ? -18.960 -6.302 19.582 1.00 97.62 97 ARG A N 1
ATOM 704 C CA . ARG A 1 97 ? -20.220 -6.604 20.279 1.00 97.62 97 ARG A CA 1
ATOM 705 C C . ARG A 1 97 ? -20.920 -5.318 20.675 1.00 97.62 97 ARG A C 1
ATOM 707 O O . ARG A 1 97 ? -20.263 -4.294 20.854 1.00 97.62 97 ARG A O 1
ATOM 714 N N . VAL A 1 98 ? -22.220 -5.423 20.897 1.00 97.94 98 VAL A N 1
ATOM 715 C CA . VAL A 1 98 ? -23.059 -4.348 21.417 1.00 97.94 98 VAL A CA 1
ATOM 716 C C . VAL A 1 98 ? -23.957 -4.895 22.526 1.00 97.94 98 VAL A C 1
ATOM 718 O O . VAL A 1 98 ? -24.392 -6.048 22.463 1.00 97.94 98 VAL A O 1
ATOM 721 N N . ALA A 1 99 ? -24.180 -4.096 23.563 1.00 97.75 99 ALA A N 1
ATOM 722 C CA . ALA A 1 99 ? -25.045 -4.430 24.684 1.00 97.75 99 ALA A CA 1
ATOM 723 C C . ALA A 1 99 ? -25.892 -3.228 25.094 1.00 97.75 99 ALA A C 1
ATOM 725 O O . ALA A 1 99 ? -25.383 -2.106 25.141 1.00 97.75 99 ALA A O 1
ATOM 726 N N . THR A 1 100 ? -27.147 -3.484 25.450 1.00 97.69 100 THR A N 1
ATOM 727 C CA . THR A 1 100 ? -28.061 -2.481 26.001 1.00 97.69 100 THR A CA 1
ATOM 728 C C . THR A 1 100 ? -28.301 -2.771 27.478 1.00 97.69 100 THR A C 1
ATOM 730 O O . THR A 1 100 ? -28.286 -3.925 27.917 1.00 97.69 100 THR A O 1
ATOM 733 N N . THR A 1 101 ? -28.471 -1.721 28.277 1.00 97.56 101 THR A N 1
ATOM 734 C CA . THR A 1 101 ? -28.832 -1.839 29.693 1.00 97.56 101 THR A CA 1
ATOM 735 C C . THR A 1 101 ? -30.319 -1.580 29.916 1.00 97.56 101 THR A C 1
ATOM 737 O O . THR A 1 101 ? -30.983 -0.945 29.100 1.00 97.56 101 THR A O 1
ATOM 740 N N . ASN A 1 102 ? -30.837 -1.966 31.083 1.00 96.38 102 ASN A N 1
ATOM 741 C CA . ASN A 1 102 ? -32.202 -1.641 31.516 1.00 96.38 102 ASN A CA 1
ATOM 742 C C . ASN A 1 102 ? -32.464 -0.131 31.679 1.00 96.38 102 ASN A C 1
ATOM 744 O O . ASN A 1 102 ? -33.592 0.267 31.937 1.00 96.38 102 ASN A O 1
ATOM 748 N N . ARG A 1 103 ? -31.429 0.708 31.551 1.00 95.38 103 ARG A N 1
ATOM 749 C CA . ARG A 1 103 ? -31.521 2.175 31.547 1.00 95.38 103 ARG A CA 1
ATOM 750 C C . ARG A 1 103 ? -31.415 2.768 30.134 1.00 95.38 103 ARG A C 1
ATOM 752 O O . ARG A 1 103 ? -31.149 3.957 29.991 1.00 95.38 103 ARG A O 1
ATOM 759 N N . GLY A 1 104 ? -31.523 1.940 29.091 1.00 95.19 104 GLY A N 1
ATOM 760 C CA . GLY A 1 104 ? -31.449 2.360 27.687 1.00 95.19 104 GLY A CA 1
ATOM 761 C C . GLY A 1 104 ? -30.056 2.796 27.218 1.00 95.19 104 GLY A C 1
ATOM 762 O O . GLY A 1 104 ? -29.916 3.356 26.136 1.00 95.19 104 GLY A O 1
ATOM 763 N N . SER A 1 105 ? -29.006 2.576 28.017 1.00 97.12 105 SER A N 1
ATOM 764 C CA . SER A 1 105 ? -27.631 2.881 27.604 1.00 97.12 105 SER A CA 1
ATOM 765 C C . SER A 1 105 ? -27.086 1.777 26.710 1.00 97.12 105 SER A C 1
ATOM 767 O O . SER A 1 105 ? -27.167 0.602 27.069 1.00 97.12 105 SER A O 1
ATOM 769 N N . VAL A 1 106 ? -26.452 2.162 25.609 1.00 98.25 106 VAL A N 1
ATOM 770 C CA . VAL A 1 106 ? -25.750 1.261 24.695 1.00 98.25 106 VAL A CA 1
ATOM 771 C C . VAL A 1 106 ? -24.259 1.282 25.009 1.00 98.25 106 VAL A C 1
ATOM 773 O O . VAL A 1 106 ? -23.665 2.336 25.234 1.00 98.25 106 VAL A O 1
ATOM 776 N N . TYR A 1 107 ? -23.638 0.107 25.023 1.00 98.50 107 TYR A N 1
ATOM 777 C CA . TYR A 1 107 ? -22.199 -0.076 25.173 1.00 98.50 107 TYR A CA 1
ATOM 778 C C . TYR A 1 107 ? -21.662 -0.961 24.056 1.00 98.50 107 TYR A C 1
ATOM 780 O O . TYR A 1 107 ? -22.253 -1.991 23.730 1.00 98.50 107 TYR A O 1
ATOM 788 N N . TYR A 1 108 ? -20.491 -0.612 23.532 1.00 98.56 108 TYR A N 1
ATOM 789 C CA . TYR A 1 108 ? -19.790 -1.414 22.535 1.00 98.56 108 TYR A CA 1
ATOM 790 C C . TYR A 1 108 ? -18.579 -2.093 23.149 1.00 98.56 108 TYR A C 1
ATOM 792 O O . TYR A 1 108 ? -17.805 -1.464 23.875 1.00 98.56 108 TYR A O 1
ATOM 800 N N . LYS A 1 109 ? -18.392 -3.378 22.834 1.00 98.50 109 LYS A N 1
ATOM 801 C CA . LYS A 1 109 ? -17.141 -4.076 23.128 1.00 98.50 109 LYS A CA 1
ATOM 802 C C . LYS A 1 109 ? -16.168 -3.818 21.989 1.00 98.50 109 LYS A C 1
ATOM 804 O O . LYS A 1 109 ? -16.465 -4.146 20.837 1.00 98.50 109 LYS A O 1
ATOM 809 N N . VAL A 1 110 ? -15.017 -3.253 22.328 1.00 98.56 110 VAL A N 1
ATOM 810 C CA . VAL A 1 110 ? -14.007 -2.780 21.381 1.00 98.56 110 VAL A CA 1
ATOM 811 C C . VAL A 1 110 ? -12.637 -3.381 21.669 1.00 98.56 110 VAL A C 1
ATOM 813 O O . VAL A 1 110 ? -12.396 -3.917 22.759 1.00 98.56 110 VAL A O 1
ATOM 816 N N . VAL A 1 111 ? -11.755 -3.332 20.674 1.00 98.38 111 VAL A N 1
ATOM 817 C CA . VAL A 1 111 ? -10.346 -3.705 20.801 1.00 98.38 111 VAL A CA 1
ATOM 818 C C . VAL A 1 111 ? -9.467 -2.837 19.902 1.00 98.38 111 VAL A C 1
ATOM 820 O O . VAL A 1 111 ? -9.856 -2.577 18.762 1.00 98.38 111 VAL A O 1
ATOM 823 N N . THR A 1 112 ? -8.317 -2.385 20.403 1.00 98.25 112 THR A N 1
ATOM 824 C CA . THR A 1 112 ? -7.265 -1.764 19.578 1.00 98.25 112 THR A CA 1
ATOM 825 C C . THR A 1 112 ? -6.615 -2.811 18.678 1.00 98.25 112 THR A C 1
ATOM 827 O O . THR A 1 112 ? -6.604 -3.997 19.007 1.00 98.25 112 THR A O 1
ATOM 830 N N . TYR A 1 113 ? -6.108 -2.430 17.509 1.00 97.75 113 TYR A N 1
ATOM 831 C CA . TYR A 1 113 ? -5.618 -3.417 16.552 1.00 97.75 113 TYR A CA 1
ATOM 832 C C . TYR A 1 113 ? -4.395 -4.179 17.062 1.00 97.75 113 TYR A C 1
ATOM 834 O O . TYR A 1 113 ? -4.324 -5.389 16.847 1.00 97.75 113 TYR A O 1
ATOM 842 N N . ASP A 1 114 ? -3.503 -3.504 17.788 1.00 96.31 114 ASP A N 1
ATOM 843 C CA . ASP A 1 114 ? -2.383 -4.110 18.524 1.00 96.31 114 ASP A CA 1
ATOM 844 C C . ASP A 1 114 ? -2.818 -5.075 19.647 1.00 96.31 114 ASP A C 1
ATOM 846 O O . ASP A 1 114 ? -2.017 -5.851 20.158 1.00 96.31 114 ASP A O 1
ATOM 850 N N . GLY A 1 115 ? -4.097 -5.057 20.031 1.00 96.69 115 GLY A N 1
ATOM 851 C CA . GLY A 1 115 ? -4.662 -5.884 21.089 1.00 96.69 115 GLY A CA 1
ATOM 852 C C . GLY A 1 115 ? -4.419 -5.379 22.513 1.00 96.69 115 GLY A C 1
ATOM 853 O O . GLY A 1 115 ? -4.950 -5.996 23.437 1.00 96.69 115 GLY A O 1
ATOM 854 N N . ALA A 1 116 ? -3.697 -4.269 22.700 1.00 97.38 116 ALA A N 1
ATOM 855 C CA . ALA A 1 116 ? -3.305 -3.758 24.014 1.00 97.38 116 ALA A CA 1
ATOM 856 C C . ALA A 1 116 ? -4.508 -3.389 24.898 1.00 97.38 116 ALA A C 1
ATOM 858 O O . ALA A 1 116 ? -4.499 -3.627 26.106 1.00 97.38 116 ALA A O 1
ATOM 859 N N . TYR A 1 117 ? -5.579 -2.853 24.302 1.00 98.12 117 TYR A N 1
ATOM 860 C CA . TYR A 1 117 ? -6.782 -2.456 25.028 1.00 98.12 117 TYR A CA 1
ATOM 861 C C . TYR A 1 117 ? -8.018 -3.169 24.501 1.00 98.12 117 TYR A C 1
ATOM 863 O O . TYR A 1 117 ? -8.370 -3.071 23.326 1.00 98.12 117 TYR A O 1
ATOM 871 N N . ARG A 1 118 ? -8.738 -3.841 25.404 1.00 98.56 118 ARG A N 1
ATOM 872 C CA . ARG A 1 118 ? -10.001 -4.525 25.112 1.00 98.56 118 ARG A CA 1
ATOM 873 C C . ARG A 1 118 ? -10.995 -4.315 26.245 1.00 98.56 118 ARG A C 1
ATOM 875 O O . ARG A 1 118 ? -10.711 -4.626 27.396 1.00 98.56 118 ARG A O 1
ATOM 882 N N . GLY A 1 119 ? -12.195 -3.853 25.919 1.00 98.56 119 GLY A N 1
ATOM 883 C CA . GLY A 1 119 ? -13.216 -3.604 26.934 1.00 98.56 119 GLY A CA 1
ATOM 884 C C . GLY A 1 119 ? -14.515 -3.066 26.360 1.00 98.56 119 GLY A C 1
ATOM 885 O O . GLY A 1 119 ? -14.742 -3.134 25.156 1.00 98.56 119 GLY A O 1
ATOM 886 N N . TRP A 1 120 ? -15.365 -2.556 27.240 1.00 98.69 120 TRP A N 1
ATOM 887 C CA . TRP A 1 120 ? -16.656 -1.955 26.939 1.00 98.69 120 TRP A CA 1
ATOM 888 C C . TRP A 1 120 ? -16.593 -0.444 27.117 1.00 98.69 120 TRP A C 1
ATOM 890 O O . TRP A 1 120 ? -16.122 0.039 28.147 1.00 98.69 120 TRP A O 1
ATOM 900 N N . ILE A 1 121 ? -17.095 0.290 26.133 1.00 98.69 121 ILE A N 1
ATOM 901 C CA . ILE A 1 121 ? -17.161 1.751 26.143 1.00 98.69 121 ILE A CA 1
ATOM 902 C C . ILE A 1 121 ? -18.591 2.206 25.857 1.00 98.69 121 ILE A C 1
ATOM 904 O O . ILE A 1 121 ? -19.325 1.539 25.125 1.00 98.69 121 ILE A O 1
ATOM 908 N N . TYR A 1 122 ? -19.006 3.302 26.491 1.00 98.50 122 TYR A N 1
ATOM 909 C CA . TYR A 1 122 ? -20.339 3.868 26.302 1.00 98.50 122 TYR A CA 1
ATOM 910 C C . TYR A 1 122 ? -20.515 4.355 24.859 1.00 98.50 122 TYR A C 1
ATOM 912 O O . TYR A 1 122 ? -19.666 5.078 24.342 1.00 98.50 122 TYR A O 1
ATOM 920 N N . GLY A 1 123 ? -21.611 3.932 24.233 1.00 97.56 123 GLY A N 1
ATOM 921 C CA . GLY A 1 123 ? -21.931 4.129 22.821 1.00 97.56 123 GLY A CA 1
ATOM 922 C C . GLY A 1 123 ? -23.094 5.084 22.546 1.00 97.56 123 GLY A C 1
ATOM 923 O O . GLY A 1 123 ? -23.474 5.244 21.393 1.00 97.56 123 GLY A O 1
ATOM 924 N N . GLY A 1 124 ? -23.695 5.681 23.582 1.00 97.12 124 GLY A N 1
ATOM 925 C CA . GLY A 1 124 ? -24.922 6.475 23.464 1.00 97.12 124 GLY A CA 1
ATOM 926 C C . GLY A 1 124 ? -26.179 5.692 23.856 1.00 97.12 124 GLY A C 1
ATOM 927 O O . GLY A 1 124 ? -26.138 4.834 24.738 1.00 97.12 124 GLY A O 1
ATOM 928 N N . LYS A 1 125 ? -27.310 6.009 23.217 1.00 96.12 125 LYS A N 1
ATOM 929 C CA . LYS A 1 125 ? -28.625 5.386 23.481 1.00 96.12 125 LYS A CA 1
ATOM 930 C C . LYS A 1 125 ? -29.200 4.609 22.289 1.00 96.12 125 LYS A C 1
ATOM 932 O O . LYS A 1 125 ? -30.190 3.908 22.450 1.00 96.12 125 LYS A O 1
ATOM 937 N N . VAL A 1 126 ? -28.586 4.715 21.109 1.00 94.19 126 VAL A N 1
ATOM 938 C CA . VAL A 1 126 ? -29.071 4.100 19.864 1.00 94.19 126 VAL A CA 1
ATOM 939 C C . VAL A 1 126 ? -28.120 2.982 19.444 1.00 94.19 126 VAL A C 1
ATOM 941 O O . VAL A 1 126 ? -26.925 3.208 19.280 1.00 94.19 126 VAL A O 1
ATOM 944 N N . GLN A 1 127 ? -28.642 1.765 19.285 1.00 89.25 127 GLN A N 1
ATOM 945 C CA . GLN A 1 127 ? -27.829 0.561 19.068 1.00 89.25 127 GLN A CA 1
ATOM 946 C C . GLN A 1 127 ? -27.178 0.487 17.676 1.00 89.25 127 GLN A C 1
ATOM 948 O O . GLN A 1 127 ? -26.181 -0.210 17.510 1.00 89.25 127 GLN A O 1
ATOM 953 N N . SER A 1 128 ? -27.735 1.177 16.679 1.00 87.56 128 SER A N 1
ATOM 954 C CA . SER A 1 128 ? -27.235 1.208 15.297 1.00 87.56 128 SER A CA 1
ATOM 955 C C . SER A 1 128 ? -26.223 2.326 15.030 1.00 87.56 128 SER A C 1
ATOM 957 O O . SER A 1 128 ? -25.692 2.412 13.926 1.00 87.56 128 SER A O 1
ATOM 959 N N . VAL A 1 129 ? -25.941 3.176 16.022 1.00 91.94 129 VAL A N 1
ATOM 960 C CA . VAL A 1 129 ? -25.091 4.362 15.865 1.00 91.94 129 VAL A CA 1
ATOM 961 C C . VAL A 1 129 ? -23.861 4.238 16.755 1.00 91.94 129 VAL A C 1
ATOM 963 O O . VAL A 1 129 ? -23.961 3.955 17.953 1.00 91.94 129 VAL A O 1
ATOM 966 N N . PHE A 1 130 ? -22.680 4.476 16.184 1.00 96.62 130 PHE A N 1
ATOM 967 C CA . PHE A 1 130 ? -21.473 4.702 16.973 1.00 96.62 130 PHE A CA 1
ATOM 968 C C . PHE A 1 130 ? -21.490 6.131 17.513 1.00 96.62 130 PHE A C 1
ATOM 970 O O . PHE A 1 130 ? -21.256 7.078 16.768 1.00 96.62 130 PHE A O 1
ATOM 977 N N . GLY A 1 131 ? -21.785 6.278 18.804 1.00 95.12 131 GLY A N 1
ATOM 978 C CA . GLY A 1 131 ? -21.785 7.566 19.489 1.00 95.12 131 GLY A CA 1
ATOM 979 C C . GLY A 1 131 ? -21.096 7.525 20.851 1.00 95.12 131 GLY A C 1
ATOM 980 O O . GLY A 1 131 ? -20.480 6.536 21.256 1.00 95.12 131 GLY A O 1
ATOM 981 N N . GLY A 1 132 ? -21.216 8.624 21.598 1.00 96.50 132 GLY A N 1
ATOM 982 C CA . GLY A 1 132 ? -20.657 8.745 22.944 1.00 96.50 132 GLY A CA 1
ATOM 983 C C . GLY A 1 132 ? -19.126 8.668 22.963 1.00 96.50 132 GLY A C 1
ATOM 984 O O . GLY A 1 132 ? -18.434 9.613 22.585 1.00 96.50 132 GLY A O 1
ATOM 985 N N . GLY A 1 133 ? -18.589 7.557 23.470 1.00 97.69 133 GLY A N 1
ATOM 986 C CA . GLY A 1 133 ? -17.151 7.316 23.610 1.00 97.69 133 GLY A CA 1
ATOM 987 C C . GLY A 1 133 ? -16.438 6.900 22.324 1.00 97.69 133 GLY A C 1
ATOM 988 O O . GLY A 1 133 ? -15.206 6.831 22.310 1.00 97.69 133 GLY A O 1
ATOM 989 N N . ILE A 1 134 ? -17.190 6.612 21.262 1.00 98.38 134 ILE A N 1
ATOM 990 C CA . ILE A 1 134 ? -16.671 6.182 19.964 1.00 98.38 134 ILE A CA 1
ATOM 991 C C . ILE A 1 134 ? -17.382 6.897 18.819 1.00 98.38 134 ILE A C 1
ATOM 993 O O . ILE A 1 134 ? -18.492 7.395 18.976 1.00 98.38 134 ILE A O 1
ATOM 997 N N . THR A 1 135 ? -16.734 6.906 17.664 1.00 97.94 135 THR A N 1
ATOM 998 C CA . THR A 1 135 ? -17.283 7.371 16.389 1.00 97.94 135 THR A CA 1
ATOM 999 C C . THR A 1 135 ? -16.844 6.425 15.277 1.00 97.94 135 THR A C 1
ATOM 1001 O O . THR A 1 135 ? -15.827 5.743 15.429 1.00 97.94 135 THR A O 1
ATOM 1004 N N . ALA A 1 136 ? -17.588 6.374 14.172 1.00 97.38 136 ALA A N 1
ATOM 1005 C CA . ALA A 1 136 ? -17.141 5.682 12.965 1.00 97.38 136 ALA A CA 1
ATOM 1006 C C . ALA A 1 136 ? -15.788 6.245 12.496 1.00 97.38 136 ALA A C 1
ATOM 1008 O O . ALA A 1 136 ? -15.500 7.430 12.685 1.00 97.38 136 ALA A O 1
ATOM 1009 N N . PHE A 1 137 ? -14.938 5.390 11.928 1.00 97.44 137 PHE A N 1
ATOM 1010 C CA . PHE A 1 137 ? -13.611 5.804 11.488 1.00 97.44 137 PHE A CA 1
ATOM 1011 C C . PHE A 1 137 ? -13.153 5.047 10.250 1.00 97.44 137 PHE A C 1
ATOM 1013 O O . PHE A 1 137 ? -12.931 3.834 10.298 1.00 97.44 137 PHE A O 1
ATOM 1020 N N . ASP A 1 138 ? -12.927 5.787 9.172 1.00 96.81 138 ASP A N 1
ATOM 1021 C CA . ASP A 1 138 ? -12.297 5.258 7.972 1.00 96.81 138 ASP A CA 1
ATOM 1022 C C . ASP A 1 138 ? -10.798 5.143 8.204 1.00 96.81 138 ASP A C 1
ATOM 1024 O O . ASP A 1 138 ? -10.084 6.131 8.362 1.00 96.81 138 ASP A O 1
ATOM 1028 N N . THR A 1 139 ? -10.304 3.912 8.248 1.00 97.62 139 THR A N 1
ATOM 1029 C CA . THR A 1 139 ? -8.883 3.609 8.473 1.00 97.62 139 THR A CA 1
ATOM 1030 C C . THR A 1 139 ? -8.031 3.797 7.221 1.00 97.62 139 THR A C 1
ATOM 1032 O O . THR A 1 139 ? -6.808 3.886 7.318 1.00 97.62 139 THR A O 1
ATOM 1035 N N . PHE A 1 140 ? -8.669 3.810 6.052 1.00 97.38 140 PHE A N 1
ATOM 1036 C CA . PHE A 1 140 ? -8.031 3.910 4.750 1.00 97.38 140 PHE A CA 1
ATOM 1037 C C . PHE A 1 140 ? -8.933 4.681 3.796 1.00 97.38 140 PHE A C 1
ATOM 1039 O O . PHE A 1 140 ? -10.122 4.377 3.698 1.00 97.38 140 PHE A O 1
ATOM 1046 N N . LYS A 1 141 ? -8.365 5.655 3.093 1.00 96.38 141 LYS A N 1
ATOM 1047 C CA . LYS A 1 141 ? -9.054 6.435 2.069 1.00 96.38 141 LYS A CA 1
ATOM 1048 C C . LYS A 1 141 ? -8.657 5.878 0.713 1.00 96.38 141 LYS A C 1
ATOM 1050 O O . LYS A 1 141 ? -7.548 6.136 0.255 1.00 96.38 141 LYS A O 1
ATOM 1055 N N . ASN A 1 142 ? -9.537 5.090 0.101 1.00 93.88 142 ASN A N 1
ATOM 1056 C CA . ASN A 1 142 ? -9.321 4.609 -1.260 1.00 93.88 142 ASN A CA 1
ATOM 1057 C C . ASN A 1 142 ? -9.529 5.773 -2.240 1.00 93.88 142 ASN A C 1
ATOM 1059 O O . ASN A 1 142 ? -10.549 6.457 -2.183 1.00 93.88 142 ASN A O 1
ATOM 1063 N N . GLN A 1 143 ? -8.541 6.006 -3.094 1.00 93.50 143 GLN A N 1
ATOM 1064 C CA . GLN A 1 143 ? -8.502 7.082 -4.082 1.00 93.50 143 GLN A CA 1
ATOM 1065 C C . GLN A 1 143 ? -8.491 6.520 -5.514 1.00 93.50 143 GLN A C 1
ATOM 1067 O O . GLN A 1 143 ? -8.315 7.269 -6.470 1.00 93.50 143 GLN A O 1
ATOM 1072 N N . ASN A 1 144 ? -8.698 5.207 -5.685 1.00 91.75 144 ASN A N 1
ATOM 1073 C CA . ASN A 1 144 ? -8.535 4.512 -6.963 1.00 91.75 144 ASN A CA 1
ATOM 1074 C C . ASN A 1 144 ? -7.200 4.918 -7.608 1.00 91.75 144 ASN A C 1
ATOM 1076 O O . ASN A 1 144 ? -6.189 4.912 -6.921 1.00 91.75 144 ASN A O 1
ATOM 1080 N N . LEU A 1 145 ? -7.168 5.295 -8.886 1.00 91.81 145 LEU A N 1
ATOM 1081 C CA . LEU A 1 145 ? -5.945 5.752 -9.558 1.00 91.81 145 LEU A CA 1
ATOM 1082 C C . LEU A 1 145 ? -5.767 7.279 -9.556 1.00 91.81 145 LEU A C 1
ATOM 1084 O O . LEU A 1 145 ? -4.782 7.776 -10.091 1.00 91.81 145 LEU A O 1
ATOM 1088 N N . SER A 1 146 ? -6.680 8.044 -8.946 1.00 88.50 146 SER A N 1
ATOM 1089 C CA . SER A 1 146 ? -6.744 9.502 -9.132 1.00 88.50 146 SER A CA 1
ATOM 1090 C C . SER A 1 146 ? -5.575 10.274 -8.515 1.00 88.50 146 SER A C 1
ATOM 1092 O O . SER A 1 146 ? -5.406 11.454 -8.799 1.00 88.50 146 SER A O 1
ATOM 1094 N N . SER A 1 147 ? -4.798 9.647 -7.629 1.00 89.19 147 SER A N 1
ATOM 1095 C CA . SER A 1 147 ? -3.600 10.249 -7.036 1.00 89.19 147 SER A CA 1
ATOM 1096 C C . SER A 1 147 ? -2.325 9.995 -7.847 1.00 89.19 147 SER A C 1
ATOM 1098 O O . SER A 1 147 ? -1.262 10.452 -7.436 1.00 89.19 147 SER A O 1
ATOM 1100 N N . LEU A 1 148 ? -2.403 9.241 -8.948 1.00 87.38 148 LEU A N 1
ATOM 1101 C CA . LEU A 1 148 ? -1.277 8.966 -9.841 1.00 87.38 148 LEU A CA 1
ATOM 1102 C C . LEU A 1 148 ? -1.413 9.747 -11.145 1.00 87.38 148 LEU A C 1
ATOM 1104 O O . LEU A 1 148 ? -2.513 9.905 -11.673 1.00 87.38 148 LEU A O 1
ATOM 1108 N N . THR A 1 149 ? -0.283 10.168 -11.708 1.00 86.12 149 THR A N 1
ATOM 1109 C CA . THR A 1 149 ? -0.242 10.748 -13.058 1.00 86.12 149 THR A CA 1
ATOM 1110 C C . THR A 1 149 ? -0.495 9.681 -14.125 1.00 86.12 149 THR A C 1
ATOM 1112 O O . THR A 1 149 ? -0.249 8.497 -13.897 1.00 86.12 149 THR A O 1
ATOM 1115 N N . ASP A 1 150 ? -0.902 10.084 -15.329 1.00 77.50 150 ASP A N 1
ATOM 1116 C CA . ASP A 1 150 ? -1.098 9.154 -16.453 1.00 77.50 150 ASP A CA 1
ATOM 1117 C C . ASP A 1 150 ? 0.155 8.325 -16.762 1.00 77.50 150 ASP A C 1
ATOM 1119 O O . ASP A 1 150 ? 0.069 7.139 -17.083 1.00 77.50 150 ASP A O 1
ATOM 1123 N N . ALA A 1 151 ? 1.334 8.942 -16.637 1.00 75.94 151 ALA A N 1
ATOM 1124 C CA . ALA A 1 151 ? 2.608 8.258 -16.813 1.00 75.94 151 ALA A CA 1
ATOM 1125 C C . ALA A 1 151 ? 2.813 7.166 -15.751 1.00 75.94 151 ALA A C 1
ATOM 1127 O O . ALA A 1 151 ? 3.219 6.058 -16.090 1.00 75.94 151 ALA A O 1
ATOM 1128 N N . GLN A 1 152 ? 2.483 7.446 -14.487 1.00 85.88 152 GLN A N 1
ATOM 1129 C CA . GLN A 1 152 ? 2.563 6.469 -13.396 1.00 85.88 152 GLN A CA 1
ATOM 1130 C C . GLN A 1 152 ? 1.545 5.335 -13.570 1.00 85.88 152 GLN A C 1
ATOM 1132 O O . GLN A 1 152 ? 1.870 4.173 -13.354 1.00 85.88 152 GLN A O 1
ATOM 1137 N N . GLN A 1 153 ? 0.330 5.645 -14.023 1.00 87.94 153 GLN A N 1
ATOM 1138 C CA . GLN A 1 153 ? -0.705 4.635 -14.265 1.00 87.94 153 GLN A CA 1
ATOM 1139 C C . GLN A 1 153 ? -0.331 3.667 -15.401 1.00 87.94 153 GLN A C 1
ATOM 1141 O O . GLN A 1 153 ? -0.672 2.486 -15.350 1.00 87.94 153 GLN A O 1
ATOM 1146 N N . LYS A 1 154 ? 0.379 4.149 -16.429 1.00 83.75 154 LYS A N 1
ATOM 1147 C CA . LYS A 1 154 ? 0.834 3.331 -17.569 1.00 83.75 154 LYS A CA 1
ATOM 1148 C C . LYS A 1 154 ? 2.152 2.600 -17.307 1.00 83.75 154 LYS A C 1
ATOM 1150 O O . LYS A 1 154 ? 2.496 1.687 -18.060 1.00 83.75 154 LYS A O 1
ATOM 1155 N N . ALA A 1 155 ? 2.893 3.006 -16.281 1.00 87.62 155 ALA A N 1
ATOM 1156 C CA . ALA A 1 155 ? 4.182 2.425 -15.962 1.00 87.62 155 ALA A CA 1
ATOM 1157 C C . ALA A 1 155 ? 4.061 0.997 -15.414 1.00 87.62 155 ALA A C 1
ATOM 1159 O O . ALA A 1 155 ? 2.998 0.517 -15.013 1.00 87.62 155 ALA A O 1
ATOM 1160 N N . THR A 1 156 ? 5.200 0.317 -15.396 1.00 92.88 156 THR A N 1
ATOM 1161 C CA . THR A 1 156 ? 5.378 -0.949 -14.690 1.00 92.88 156 THR A CA 1
ATOM 1162 C C . THR A 1 156 ? 6.316 -0.735 -13.508 1.00 92.88 156 THR A C 1
ATOM 1164 O O . THR A 1 156 ? 7.061 0.246 -13.447 1.00 92.88 156 THR A O 1
ATOM 1167 N N . TYR A 1 157 ? 6.231 -1.624 -12.527 1.00 95.50 157 TYR A N 1
ATOM 1168 C CA . TYR A 1 157 ? 6.931 -1.496 -11.258 1.00 95.50 157 TYR A CA 1
ATOM 1169 C C . TYR A 1 157 ? 7.553 -2.823 -10.840 1.00 95.50 157 TYR A C 1
ATOM 1171 O O . TYR A 1 157 ? 7.038 -3.895 -11.148 1.00 95.50 157 TYR A O 1
ATOM 1179 N N . LYS A 1 158 ? 8.643 -2.738 -10.083 1.00 96.81 158 LYS A N 1
ATOM 1180 C CA . LYS A 1 158 ? 9.249 -3.845 -9.337 1.00 96.81 158 LYS A CA 1
ATOM 1181 C C . LYS A 1 158 ? 9.237 -3.521 -7.850 1.00 96.81 158 LYS A C 1
ATOM 1183 O O . LYS A 1 158 ? 9.277 -2.351 -7.468 1.00 96.81 158 LYS A O 1
ATOM 1188 N N . ILE A 1 159 ? 9.238 -4.553 -7.010 1.00 97.62 159 ILE A N 1
ATOM 1189 C CA . ILE A 1 159 ? 9.521 -4.385 -5.581 1.00 97.62 159 ILE A CA 1
ATOM 1190 C C . ILE A 1 159 ? 10.978 -3.925 -5.459 1.00 97.62 159 ILE A C 1
ATOM 1192 O O . ILE A 1 159 ? 11.882 -4.593 -5.956 1.00 97.62 159 ILE A O 1
ATOM 1196 N N . ALA A 1 160 ? 11.204 -2.764 -4.843 1.00 96.75 160 ALA A N 1
ATOM 1197 C CA . ALA A 1 160 ? 12.513 -2.111 -4.837 1.00 96.75 160 ALA A CA 1
ATOM 1198 C C . ALA A 1 160 ? 13.557 -2.879 -4.013 1.00 96.75 160 ALA A C 1
ATOM 1200 O O . ALA A 1 160 ? 14.750 -2.827 -4.308 1.00 96.75 160 ALA A O 1
ATOM 1201 N N . SER A 1 161 ? 13.117 -3.582 -2.969 1.00 96.88 161 SER A N 1
ATOM 1202 C CA . SER A 1 161 ? 13.986 -4.374 -2.094 1.00 96.88 161 SER A CA 1
ATOM 1203 C C . SER A 1 161 ? 13.281 -5.671 -1.695 1.00 96.88 161 SER A C 1
ATOM 1205 O O . SER A 1 161 ? 12.668 -5.721 -0.623 1.00 96.88 161 SER A O 1
ATOM 1207 N N . PRO A 1 162 ? 13.307 -6.698 -2.569 1.00 97.56 162 PRO A N 1
ATOM 1208 C CA . PRO A 1 162 ? 12.727 -8.003 -2.282 1.00 97.56 162 PRO A CA 1
ATOM 1209 C C . PRO A 1 162 ? 13.383 -8.679 -1.069 1.00 97.56 162 PRO A C 1
ATOM 1211 O O . PRO A 1 162 ? 14.555 -8.446 -0.777 1.00 97.56 162 PRO A O 1
ATOM 1214 N N . GLY A 1 163 ? 12.627 -9.512 -0.356 1.00 98.19 163 GLY A N 1
ATOM 1215 C CA . GLY A 1 163 ? 13.055 -10.157 0.884 1.00 98.19 163 GLY A CA 1
ATOM 1216 C C . GLY A 1 163 ? 11.880 -10.478 1.809 1.00 98.19 163 GLY A C 1
ATOM 1217 O O . GLY A 1 163 ? 10.742 -10.638 1.370 1.00 98.19 163 GLY A O 1
ATOM 1218 N N . THR A 1 164 ? 12.136 -10.533 3.118 1.00 98.31 164 THR A N 1
ATOM 1219 C CA . THR A 1 164 ? 11.167 -11.021 4.123 1.00 98.31 164 THR A CA 1
ATOM 1220 C C . THR A 1 164 ? 10.712 -9.975 5.147 1.00 98.31 164 THR A C 1
ATOM 1222 O O . THR A 1 164 ? 9.888 -10.277 6.023 1.00 98.31 164 THR A O 1
ATOM 1225 N N . ALA A 1 165 ? 11.219 -8.741 5.054 1.00 98.06 165 ALA A N 1
ATOM 1226 C CA . ALA A 1 165 ? 10.929 -7.676 6.009 1.00 98.06 165 ALA A CA 1
ATOM 1227 C C . ALA A 1 165 ? 9.432 -7.307 6.037 1.00 98.06 165 ALA A C 1
ATOM 1229 O O . ALA A 1 165 ? 8.735 -7.313 5.024 1.00 98.06 165 ALA A O 1
ATOM 1230 N N . ASN A 1 166 ? 8.923 -6.993 7.231 1.00 97.06 166 ASN A N 1
ATOM 1231 C CA . ASN A 1 166 ? 7.532 -6.592 7.466 1.00 97.06 166 ASN A CA 1
ATOM 1232 C C . ASN A 1 166 ? 7.451 -5.083 7.734 1.00 97.06 166 ASN A C 1
ATOM 1234 O O . ASN A 1 166 ? 7.107 -4.652 8.833 1.00 97.06 166 ASN A O 1
ATOM 1238 N N . ASP A 1 167 ? 7.816 -4.292 6.734 1.00 96.88 167 ASP A N 1
ATOM 1239 C CA . ASP A 1 167 ? 7.999 -2.839 6.821 1.00 96.88 167 ASP A CA 1
ATOM 1240 C C . ASP A 1 167 ? 7.069 -2.048 5.883 1.00 96.88 167 ASP A C 1
ATOM 1242 O O . ASP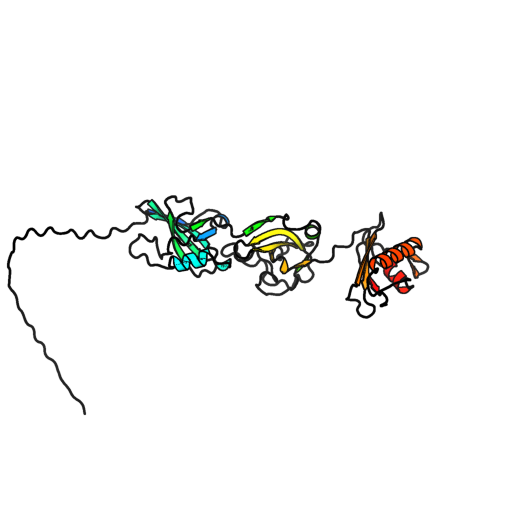 A 1 167 ? 7.177 -0.827 5.769 1.00 96.88 167 ASP A O 1
ATOM 1246 N N . GLY A 1 168 ? 6.147 -2.735 5.202 1.00 97.56 168 GLY A N 1
ATOM 1247 C CA . GLY A 1 168 ? 5.280 -2.144 4.187 1.00 97.56 168 GLY A CA 1
ATOM 1248 C C . GLY A 1 168 ? 5.927 -1.978 2.811 1.00 97.56 168 GLY A C 1
ATOM 1249 O O . GLY A 1 168 ? 5.215 -1.602 1.888 1.00 97.56 168 GLY A O 1
ATOM 1250 N N . LYS A 1 169 ? 7.231 -2.240 2.655 1.00 98.25 169 LYS A N 1
ATOM 1251 C CA . LYS A 1 169 ? 8.005 -1.957 1.433 1.00 98.25 169 LYS A CA 1
ATOM 1252 C C . LYS A 1 169 ? 8.607 -3.197 0.786 1.00 98.25 169 LYS A C 1
ATOM 1254 O O . LYS A 1 169 ? 8.825 -3.197 -0.419 1.00 98.25 169 LYS A O 1
ATOM 1259 N N . THR A 1 170 ? 8.883 -4.234 1.569 1.00 98.19 170 THR A N 1
ATOM 1260 C CA . THR A 1 170 ? 9.525 -5.454 1.069 1.00 98.19 170 THR A CA 1
ATOM 1261 C C . THR A 1 170 ? 8.521 -6.516 0.631 1.00 98.19 170 THR A C 1
ATOM 1263 O O . THR A 1 170 ? 8.783 -7.243 -0.317 1.00 98.19 170 THR A O 1
ATOM 1266 N N . VAL A 1 171 ? 7.358 -6.610 1.272 1.00 98.56 171 VAL A N 1
ATOM 1267 C CA . VAL A 1 171 ? 6.327 -7.627 0.992 1.00 98.56 171 VAL A CA 1
ATOM 1268 C C . VAL A 1 171 ? 4.957 -6.984 0.800 1.00 98.56 171 VAL A C 1
ATOM 1270 O O . VAL A 1 171 ? 4.731 -5.858 1.244 1.00 98.56 171 VAL A O 1
ATOM 1273 N N . THR A 1 172 ? 4.024 -7.705 0.177 1.00 98.62 172 THR A N 1
ATOM 1274 C CA . THR A 1 172 ? 2.652 -7.225 -0.037 1.00 98.62 172 THR A CA 1
ATOM 1275 C C . THR A 1 172 ? 1.682 -7.681 1.055 1.00 98.62 172 THR A C 1
ATOM 1277 O O . THR A 1 172 ? 1.933 -8.618 1.821 1.00 98.62 172 THR A O 1
ATOM 1280 N N . TYR A 1 173 ? 0.540 -7.000 1.145 1.00 98.62 173 TYR A N 1
ATOM 1281 C CA . TYR A 1 173 ? -0.475 -7.163 2.181 1.00 98.62 173 TYR A CA 1
ATOM 1282 C C . TYR A 1 173 ? -1.866 -7.361 1.579 1.00 98.62 173 TYR A C 1
ATOM 1284 O O . TYR A 1 173 ? -2.204 -6.772 0.560 1.00 98.62 173 TYR A O 1
ATOM 1292 N N . LYS A 1 174 ? -2.727 -8.145 2.240 1.00 97.75 174 LYS A N 1
ATOM 1293 C CA . LYS A 1 174 ? -4.112 -8.360 1.763 1.00 97.75 174 LYS A CA 1
ATOM 1294 C C . LYS A 1 174 ? -4.949 -7.077 1.799 1.00 97.75 174 LYS A C 1
ATOM 1296 O O . LYS A 1 174 ? -5.912 -6.929 1.056 1.00 97.75 174 LYS A O 1
ATOM 1301 N N . GLN A 1 175 ? -4.596 -6.179 2.710 1.00 97.19 175 GLN A N 1
ATOM 1302 C CA . GLN A 1 175 ? -5.090 -4.814 2.865 1.00 97.19 175 GLN A CA 1
ATOM 1303 C C . GLN A 1 175 ? -3.915 -3.972 3.373 1.00 97.19 175 GLN A C 1
ATOM 1305 O O . GLN A 1 175 ? -3.040 -4.545 4.030 1.00 97.19 175 GLN A O 1
ATOM 1310 N N . PRO A 1 176 ? -3.892 -2.645 3.164 1.00 97.81 176 PRO A N 1
ATOM 1311 C CA . PRO A 1 176 ? -2.833 -1.796 3.700 1.00 97.81 176 PRO A CA 1
ATOM 1312 C C . PRO A 1 176 ? -2.619 -2.051 5.194 1.00 97.81 176 PRO A C 1
ATOM 1314 O O . PRO A 1 176 ? -3.591 -2.233 5.944 1.00 97.81 176 PRO A O 1
ATOM 1317 N N . ALA A 1 177 ? -1.362 -2.106 5.634 1.00 97.44 177 ALA A N 1
ATOM 1318 C CA . ALA A 1 177 ? -1.039 -2.598 6.969 1.00 97.44 177 ALA A CA 1
ATOM 1319 C C . ALA A 1 177 ? -1.805 -1.834 8.062 1.00 97.44 177 ALA A C 1
ATOM 1321 O O . ALA A 1 177 ? -1.854 -0.600 8.083 1.00 97.44 177 ALA A O 1
ATOM 1322 N N . TRP A 1 178 ? -2.399 -2.591 8.990 1.00 97.06 178 TRP A N 1
ATOM 1323 C CA . TRP A 1 178 ? -3.162 -2.066 10.128 1.00 97.06 178 TRP A CA 1
ATOM 1324 C C . TRP A 1 178 ? -4.428 -1.267 9.772 1.00 97.06 178 TRP A C 1
ATOM 1326 O O . TRP A 1 178 ? -4.955 -0.541 10.614 1.00 97.06 178 TRP A O 1
ATOM 1336 N N . THR A 1 179 ? -4.981 -1.430 8.569 1.00 97.19 179 THR A N 1
ATOM 1337 C CA . THR A 1 179 ? -6.280 -0.826 8.205 1.00 97.19 179 THR A CA 1
ATOM 1338 C C . THR A 1 179 ? -7.464 -1.747 8.498 1.00 97.19 179 THR A C 1
ATOM 1340 O O . THR A 1 179 ? -8.548 -1.290 8.859 1.00 97.19 179 THR A O 1
ATOM 1343 N N . GLN A 1 180 ? -7.251 -3.065 8.518 1.00 96.31 180 GLN A N 1
ATOM 1344 C CA . GLN A 1 180 ? -8.264 -4.040 8.923 1.00 96.31 180 GLN A CA 1
ATOM 1345 C C . GLN A 1 180 ? -7.778 -4.942 10.062 1.00 96.31 180 GLN A C 1
ATOM 1347 O O . GLN A 1 180 ? -6.677 -5.489 10.030 1.00 96.31 180 GLN A O 1
ATOM 1352 N N . TYR A 1 181 ? -8.621 -5.107 11.086 1.00 96.44 181 TYR A N 1
ATOM 1353 C CA . TYR A 1 181 ? -8.292 -5.929 12.252 1.00 96.44 181 TYR A CA 1
ATOM 1354 C C . TYR A 1 181 ? -8.017 -7.384 11.854 1.00 96.44 181 TYR A C 1
ATOM 1356 O O . TYR A 1 181 ? -8.882 -8.024 11.257 1.00 96.44 181 TYR A O 1
ATOM 1364 N N . LYS A 1 182 ? -6.849 -7.908 12.253 1.00 94.56 182 LYS A N 1
ATOM 1365 C CA . LYS A 1 182 ? -6.373 -9.274 11.955 1.00 94.56 182 LYS A CA 1
ATOM 1366 C C . LYS A 1 182 ? -6.192 -9.594 10.465 1.00 94.56 182 LYS A C 1
ATOM 1368 O O . LYS A 1 182 ? -6.136 -10.765 10.100 1.00 94.56 182 LYS A O 1
ATOM 1373 N N . VAL A 1 183 ? -6.075 -8.581 9.611 1.00 95.75 183 VAL A N 1
ATOM 1374 C CA . VAL A 1 183 ? -5.663 -8.773 8.218 1.00 95.75 183 VAL A CA 1
ATOM 1375 C C . VAL A 1 183 ? -4.162 -8.533 8.124 1.00 95.75 183 VAL A C 1
ATOM 1377 O O . VAL A 1 183 ? -3.664 -7.517 8.602 1.00 95.75 183 VAL A O 1
ATOM 1380 N N . GLY A 1 184 ? -3.446 -9.505 7.564 1.00 95.31 184 GLY A N 1
ATOM 1381 C CA . GLY A 1 184 ? -1.988 -9.508 7.504 1.00 95.31 184 GLY A CA 1
ATOM 1382 C C . GLY A 1 184 ? -1.435 -9.426 6.086 1.00 95.31 184 GLY A C 1
ATOM 1383 O O . GLY A 1 184 ? -2.108 -9.004 5.140 1.00 95.31 184 GLY A O 1
ATOM 1384 N N . ARG A 1 185 ? -0.183 -9.867 5.970 1.00 97.75 185 ARG A N 1
ATOM 1385 C CA . ARG A 1 185 ? 0.553 -9.959 4.711 1.00 97.75 185 ARG A CA 1
ATOM 1386 C C . ARG A 1 185 ? -0.148 -10.881 3.700 1.00 97.75 185 ARG A C 1
ATOM 1388 O O . ARG A 1 185 ? -0.809 -11.844 4.097 1.00 97.75 185 ARG A O 1
ATOM 1395 N N . ALA A 1 186 ? -0.019 -10.564 2.415 1.00 98.25 186 ALA A N 1
ATOM 1396 C CA . ALA A 1 186 ? -0.395 -11.446 1.313 1.00 98.25 186 ALA A CA 1
ATOM 1397 C C . ALA A 1 186 ? 0.714 -12.484 1.090 1.00 98.25 186 ALA A C 1
ATOM 1399 O O . ALA A 1 186 ? 0.428 -13.678 1.103 1.00 98.25 186 ALA A O 1
ATOM 1400 N N . ILE A 1 187 ? 1.974 -12.032 1.055 1.00 98.44 187 ILE A N 1
ATOM 1401 C CA . ILE A 1 187 ? 3.172 -12.884 1.033 1.00 98.44 187 ILE A CA 1
ATOM 1402 C C . ILE A 1 187 ? 4.100 -12.566 2.203 1.00 98.44 187 ILE A C 1
ATOM 1404 O O . ILE A 1 187 ? 4.164 -11.437 2.686 1.00 98.44 187 ILE A O 1
ATOM 1408 N N . THR A 1 188 ? 4.846 -13.560 2.672 1.00 98.25 188 THR A N 1
ATOM 1409 C CA . THR A 1 188 ? 5.854 -13.378 3.729 1.00 98.25 188 THR A CA 1
ATOM 1410 C C . THR A 1 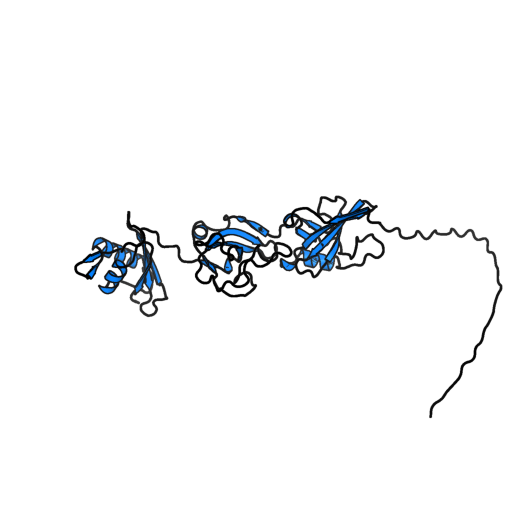188 ? 7.275 -13.237 3.198 1.00 98.25 188 THR A C 1
ATOM 1412 O O . THR A 1 188 ? 8.157 -12.864 3.967 1.00 98.25 188 THR A O 1
ATOM 1415 N N . ASP A 1 189 ? 7.472 -13.526 1.914 1.00 98.50 189 ASP A N 1
ATOM 1416 C CA . ASP A 1 189 ? 8.739 -13.450 1.200 1.00 98.50 189 ASP A CA 1
ATOM 1417 C C . ASP A 1 189 ? 8.471 -13.006 -0.241 1.00 98.50 189 ASP A C 1
ATOM 1419 O O . ASP A 1 189 ? 7.646 -13.604 -0.935 1.00 98.50 189 ASP A O 1
ATOM 1423 N N . SER A 1 190 ? 9.132 -11.932 -0.664 1.00 98.38 190 SER A N 1
ATOM 1424 C CA . SER A 1 190 ? 9.061 -11.399 -2.024 1.00 98.38 190 SER A CA 1
ATOM 1425 C C . SER A 1 190 ? 10.272 -11.762 -2.884 1.00 98.38 190 SER A C 1
ATOM 1427 O O . SER A 1 190 ? 10.273 -11.444 -4.071 1.00 98.38 190 SER A O 1
ATOM 1429 N N . SER A 1 191 ? 11.273 -12.460 -2.337 1.00 98.12 191 SER A N 1
ATOM 1430 C CA . SER A 1 191 ? 12.479 -12.877 -3.069 1.00 98.12 191 SER A CA 1
ATOM 1431 C C . SER A 1 191 ? 12.178 -13.631 -4.378 1.00 98.12 191 SER A C 1
ATOM 1433 O O . SER A 1 191 ? 12.802 -13.306 -5.390 1.00 98.12 191 SER A O 1
ATOM 1435 N N . PRO A 1 192 ? 11.180 -14.545 -4.444 1.00 98.00 192 PRO A N 1
ATOM 1436 C CA . PRO A 1 192 ? 10.800 -15.213 -5.697 1.00 98.00 192 PRO A CA 1
ATOM 1437 C C . PRO A 1 192 ? 10.275 -14.270 -6.791 1.00 98.00 192 PRO A C 1
ATOM 1439 O O . PRO A 1 192 ? 10.235 -14.642 -7.959 1.00 98.00 192 PRO A O 1
ATOM 1442 N N . TYR A 1 193 ? 9.881 -13.051 -6.422 1.00 96.81 193 TYR A N 1
ATOM 1443 C CA . TYR A 1 193 ? 9.283 -12.049 -7.304 1.00 96.81 193 TYR A CA 1
ATOM 1444 C C . TYR A 1 193 ? 10.253 -10.908 -7.635 1.00 96.81 193 TYR A C 1
ATOM 1446 O O . TYR A 1 193 ? 9.832 -9.883 -8.167 1.00 96.81 193 TYR A O 1
ATOM 1454 N N . ALA A 1 194 ? 11.552 -11.055 -7.343 1.00 92.81 194 ALA A N 1
ATOM 1455 C CA . ALA A 1 194 ? 12.548 -10.002 -7.562 1.00 92.81 194 ALA A CA 1
ATOM 1456 C C . ALA A 1 194 ? 12.594 -9.490 -9.016 1.00 92.81 194 ALA A C 1
ATOM 1458 O O . ALA A 1 194 ? 12.880 -8.317 -9.265 1.00 92.81 194 ALA A O 1
ATOM 1459 N N . ASN A 1 195 ? 12.272 -10.362 -9.975 1.00 89.50 195 ASN A N 1
ATOM 1460 C CA . ASN A 1 195 ? 12.227 -10.031 -11.397 1.00 89.50 195 ASN A CA 1
ATOM 1461 C C . ASN A 1 195 ? 10.810 -9.817 -11.948 1.00 89.50 195 ASN A C 1
ATOM 1463 O O . ASN A 1 195 ? 10.691 -9.356 -13.085 1.00 89.50 195 ASN A O 1
ATOM 1467 N N . SER A 1 196 ? 9.762 -10.101 -11.166 1.00 94.75 196 SER A N 1
ATOM 1468 C CA . SER A 1 196 ? 8.368 -9.881 -11.566 1.00 94.75 196 SER A CA 1
ATOM 1469 C C . SER A 1 196 ? 8.102 -8.402 -11.803 1.00 94.75 196 SER A C 1
ATOM 1471 O O . SER A 1 196 ? 8.606 -7.547 -11.077 1.00 94.75 196 SER A O 1
ATOM 1473 N N . THR A 1 197 ? 7.285 -8.096 -12.808 1.00 95.06 197 THR A N 1
ATOM 1474 C CA . 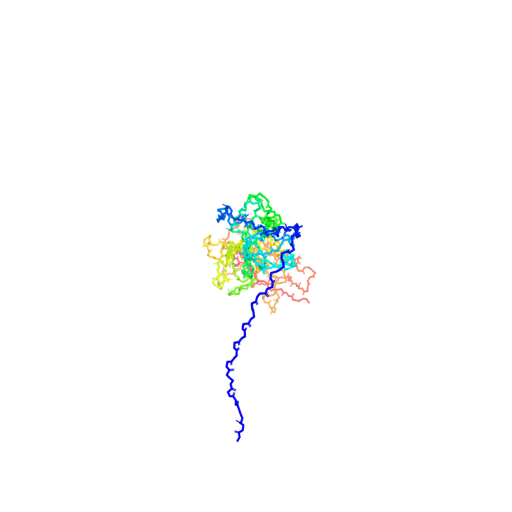THR A 1 197 ? 6.823 -6.729 -13.062 1.00 95.06 197 THR A CA 1
ATOM 1475 C C . THR A 1 197 ? 5.350 -6.618 -12.723 1.00 95.06 197 THR A C 1
ATOM 1477 O O . THR A 1 197 ? 4.570 -7.541 -12.955 1.00 95.06 197 THR A O 1
ATOM 1480 N N . PHE A 1 198 ? 4.973 -5.474 -12.171 1.00 97.00 198 PHE A N 1
ATOM 1481 C CA . PHE A 1 198 ? 3.640 -5.227 -11.656 1.00 97.00 198 PHE A CA 1
ATOM 1482 C C . PHE A 1 198 ? 3.047 -3.946 -12.239 1.00 97.00 198 PHE A C 1
ATOM 1484 O O . PHE A 1 198 ? 3.775 -3.011 -12.580 1.00 97.00 198 PHE A O 1
ATOM 1491 N N . LYS A 1 199 ? 1.719 -3.886 -12.307 1.00 96.06 199 LYS A N 1
ATOM 1492 C CA . LYS A 1 199 ? 0.944 -2.660 -12.523 1.00 96.06 199 LYS A CA 1
ATOM 1493 C C . LYS A 1 199 ? 0.222 -2.264 -11.247 1.00 96.06 199 LYS A C 1
ATOM 1495 O O . LYS A 1 199 ? -0.033 -3.109 -10.393 1.00 96.06 199 LYS A O 1
ATOM 1500 N N . ILE A 1 200 ? -0.116 -0.984 -11.142 1.00 96.56 200 ILE A N 1
ATOM 1501 C CA . ILE A 1 200 ? -0.947 -0.457 -10.061 1.00 96.56 200 ILE A CA 1
ATOM 1502 C C . ILE A 1 200 ? -2.388 -0.359 -10.557 1.00 96.56 200 ILE A C 1
ATOM 1504 O O . ILE A 1 200 ? -2.639 0.234 -11.603 1.00 96.56 200 ILE A O 1
ATOM 1508 N N . ASP A 1 201 ? -3.328 -0.921 -9.805 1.00 96.12 201 ASP A N 1
ATOM 1509 C CA . ASP A 1 201 ? -4.767 -0.897 -10.105 1.00 96.12 201 ASP A CA 1
ATOM 1510 C C . ASP A 1 201 ? -5.589 -0.145 -9.041 1.00 96.12 201 ASP A C 1
ATOM 1512 O O . ASP A 1 201 ? -6.701 0.303 -9.324 1.00 96.12 201 ASP A O 1
ATOM 1516 N N . GLN A 1 202 ? -5.045 0.059 -7.836 1.00 97.75 202 GLN A N 1
ATOM 1517 C CA . GLN A 1 202 ? -5.662 0.873 -6.786 1.00 97.75 202 GLN A CA 1
ATOM 1518 C C . GLN A 1 202 ? -4.622 1.652 -5.984 1.00 97.75 202 GLN A C 1
ATOM 1520 O O . GLN A 1 202 ? -3.509 1.183 -5.759 1.00 97.75 202 GLN A O 1
ATOM 1525 N N . VAL A 1 203 ? -5.015 2.818 -5.477 1.00 97.88 203 VAL A N 1
ATOM 1526 C CA . VAL A 1 203 ? -4.213 3.661 -4.587 1.00 97.88 203 VAL A CA 1
ATOM 1527 C C . VAL A 1 203 ? -5.083 4.192 -3.460 1.00 97.88 203 VAL A C 1
ATOM 1529 O O . VAL A 1 203 ? -6.289 4.390 -3.599 1.00 97.88 203 VAL A O 1
ATOM 1532 N N . GLY A 1 204 ? -4.470 4.440 -2.314 1.00 97.75 204 GLY A N 1
ATOM 1533 C CA . GLY A 1 204 ? -5.099 5.189 -1.244 1.00 97.75 204 GLY A CA 1
ATOM 1534 C C . GLY A 1 204 ? -4.130 5.523 -0.125 1.00 97.75 204 GLY A C 1
ATOM 1535 O O . GLY A 1 204 ? -2.942 5.207 -0.184 1.00 97.75 204 GLY A O 1
ATOM 1536 N N . THR A 1 205 ? -4.649 6.156 0.919 1.00 97.88 205 THR A N 1
ATOM 1537 C CA . THR A 1 205 ? -3.847 6.651 2.042 1.00 97.88 205 THR A CA 1
ATOM 1538 C C . THR A 1 205 ? -4.364 6.138 3.378 1.00 97.88 205 THR A C 1
ATOM 1540 O O . THR A 1 205 ? -5.576 6.098 3.624 1.00 97.88 205 THR A O 1
ATOM 1543 N N . ARG A 1 206 ? -3.460 5.734 4.283 1.00 97.88 206 ARG A N 1
ATOM 1544 C CA . ARG A 1 206 ? -3.866 5.401 5.659 1.00 97.88 206 ARG A CA 1
ATOM 1545 C C . ARG A 1 206 ? -4.202 6.675 6.414 1.00 97.88 206 ARG A C 1
ATOM 1547 O O . ARG A 1 206 ? -3.443 7.637 6.398 1.00 97.88 206 ARG A O 1
ATOM 1554 N N . THR A 1 207 ? -5.324 6.673 7.125 1.00 97.44 207 THR A N 1
ATOM 1555 C CA . THR A 1 207 ? -5.855 7.901 7.737 1.00 97.44 207 THR A CA 1
ATOM 1556 C C . THR A 1 207 ? -4.980 8.451 8.865 1.00 97.44 207 THR A C 1
ATOM 1558 O O . THR A 1 207 ? -4.973 9.659 9.081 1.00 97.44 207 THR A O 1
ATOM 1561 N N . ARG A 1 208 ? -4.259 7.594 9.606 1.00 97.31 208 ARG A N 1
ATOM 1562 C CA . ARG A 1 208 ? -3.432 8.031 10.747 1.00 97.31 208 ARG A CA 1
ATOM 1563 C C . ARG A 1 208 ? -2.019 8.445 10.346 1.00 97.31 208 ARG A C 1
ATOM 1565 O O . ARG A 1 208 ? -1.531 9.449 10.858 1.00 97.31 208 ARG A O 1
ATOM 1572 N N . GLU A 1 209 ? -1.382 7.679 9.467 1.00 97.50 209 GLU A N 1
ATOM 1573 C CA . GLU A 1 209 ? -0.020 7.940 8.996 1.00 97.50 209 GLU A CA 1
ATOM 1574 C C . GLU A 1 209 ? 0.027 8.934 7.830 1.00 97.50 209 GLU A C 1
ATOM 1576 O O . GLU A 1 209 ? 0.994 9.679 7.712 1.00 97.50 209 GLU A O 1
ATOM 1581 N N . GLY A 1 210 ? -1.004 8.958 6.979 1.00 96.88 210 GLY A N 1
ATOM 1582 C CA . GLY A 1 210 ? -1.028 9.745 5.744 1.00 96.88 210 GLY A CA 1
ATOM 1583 C C . GLY A 1 210 ? -0.157 9.173 4.621 1.00 96.88 210 GLY A C 1
ATOM 1584 O O . GLY A 1 210 ? 0.035 9.835 3.606 1.00 96.88 210 GLY A O 1
ATOM 1585 N N . ASP A 1 211 ? 0.377 7.962 4.783 1.00 97.25 211 ASP A N 1
ATOM 1586 C CA . ASP A 1 211 ? 1.232 7.325 3.788 1.00 97.25 211 ASP A CA 1
ATOM 1587 C C . ASP A 1 211 ? 0.429 6.704 2.638 1.00 97.25 211 ASP A C 1
ATOM 1589 O O . ASP A 1 211 ? -0.679 6.192 2.821 1.00 97.25 211 ASP A O 1
ATOM 1593 N N . GLN A 1 212 ? 1.003 6.761 1.436 1.00 97.69 212 GLN A N 1
ATOM 1594 C CA . GLN A 1 212 ? 0.384 6.245 0.220 1.00 97.69 212 GLN A CA 1
ATOM 1595 C C . GLN A 1 212 ? 0.681 4.756 0.044 1.00 97.69 212 GLN A C 1
ATOM 1597 O O . GLN A 1 212 ? 1.836 4.331 -0.048 1.00 97.69 212 GLN A O 1
ATOM 1602 N N . TRP A 1 213 ? -0.390 3.980 -0.064 1.00 98.56 213 TRP A N 1
ATOM 1603 C CA . TRP A 1 213 ? -0.372 2.564 -0.390 1.00 98.56 213 TRP A CA 1
ATOM 1604 C C . TRP A 1 213 ? -0.971 2.351 -1.770 1.00 98.56 213 TRP A C 1
ATOM 1606 O O . TRP A 1 213 ? -1.938 3.012 -2.143 1.00 98.56 213 TRP A O 1
ATOM 1616 N N . VAL A 1 214 ? -0.414 1.398 -2.503 1.00 98.56 214 VAL A N 1
ATOM 1617 C CA . VAL A 1 214 ? -0.892 0.982 -3.819 1.00 98.56 214 VAL A CA 1
ATOM 1618 C C . VAL A 1 214 ? -1.153 -0.513 -3.810 1.00 98.56 214 VAL A C 1
ATOM 1620 O O . VAL A 1 214 ? -0.441 -1.258 -3.138 1.00 98.56 214 VAL A O 1
ATOM 1623 N N . HIS A 1 215 ? -2.181 -0.950 -4.522 1.00 98.50 215 HIS A N 1
ATOM 1624 C CA . HIS A 1 215 ? -2.382 -2.351 -4.844 1.00 98.50 215 HIS A CA 1
ATOM 1625 C C . HIS A 1 215 ? -1.647 -2.650 -6.150 1.00 98.50 215 HIS A C 1
ATOM 1627 O O . HIS A 1 215 ? -1.719 -1.867 -7.098 1.00 98.50 215 HIS A O 1
ATOM 1633 N N . ILE A 1 216 ? -0.880 -3.737 -6.156 1.00 98.06 216 ILE A N 1
ATOM 1634 C CA . ILE A 1 216 ? -0.108 -4.179 -7.310 1.00 98.06 216 ILE A CA 1
ATOM 1635 C C . ILE A 1 216 ? -0.638 -5.504 -7.845 1.00 98.06 216 ILE A C 1
ATOM 1637 O O . ILE A 1 216 ? -1.023 -6.386 -7.074 1.00 98.06 216 ILE A O 1
ATOM 1641 N N . THR A 1 217 ? -0.611 -5.649 -9.167 1.00 97.88 217 THR A N 1
ATOM 1642 C CA . THR A 1 217 ? -0.962 -6.878 -9.887 1.00 97.88 217 THR A CA 1
ATOM 1643 C C . THR A 1 217 ? 0.157 -7.273 -10.841 1.00 97.88 217 THR A C 1
ATOM 1645 O O . THR A 1 217 ? 0.702 -6.432 -11.554 1.00 97.88 217 THR A O 1
ATOM 1648 N N . ASP A 1 218 ? 0.548 -8.545 -10.818 1.00 96.94 218 ASP A N 1
ATOM 1649 C CA . ASP A 1 218 ? 1.589 -9.092 -11.690 1.00 96.94 218 ASP A CA 1
ATOM 1650 C C . ASP A 1 218 ? 1.125 -9.052 -13.154 1.00 96.94 218 ASP A C 1
ATOM 1652 O O . ASP A 1 218 ? -0.005 -9.425 -13.479 1.00 96.94 218 ASP A O 1
ATOM 1656 N N . THR A 1 219 ? 1.996 -8.574 -14.042 1.00 94.12 219 THR A N 1
ATOM 1657 C CA . THR A 1 219 ? 1.684 -8.375 -15.466 1.00 94.12 219 THR A CA 1
ATOM 1658 C C . THR A 1 219 ? 1.586 -9.675 -16.259 1.00 94.12 219 THR A C 1
ATOM 1660 O O . THR A 1 219 ? 1.010 -9.682 -17.346 1.00 94.12 219 THR A O 1
ATOM 1663 N N . THR A 1 220 ? 2.146 -10.763 -15.732 1.00 92.31 220 THR A N 1
ATOM 1664 C CA . THR A 1 220 ? 2.235 -12.076 -16.383 1.00 92.31 220 THR A CA 1
ATOM 1665 C C . THR A 1 220 ? 1.342 -13.121 -15.723 1.00 92.31 220 THR A C 1
ATOM 1667 O O . THR A 1 220 ? 0.940 -14.083 -16.375 1.00 92.31 220 THR A O 1
ATOM 1670 N N . ASN A 1 221 ? 0.991 -12.932 -14.446 1.00 92.50 221 ASN A N 1
ATOM 1671 C CA . ASN A 1 221 ? 0.158 -13.859 -13.688 1.00 92.50 221 ASN A CA 1
ATOM 1672 C C . ASN A 1 221 ? -0.898 -13.132 -12.842 1.00 92.50 221 ASN A C 1
ATOM 1674 O O . ASN A 1 221 ? -0.659 -12.747 -11.696 1.00 92.50 221 ASN A O 1
ATOM 1678 N N . ALA A 1 222 ? -2.125 -13.054 -13.358 1.00 92.31 222 ALA A N 1
ATOM 1679 C CA . ALA A 1 222 ? -3.254 -12.433 -12.660 1.00 92.31 222 ALA A CA 1
ATOM 1680 C C . ALA A 1 222 ? -3.580 -13.066 -11.287 1.00 92.31 222 ALA A C 1
ATOM 1682 O O . ALA A 1 222 ? -4.185 -12.409 -10.441 1.00 92.31 222 ALA A O 1
ATOM 1683 N N . ASN A 1 223 ? -3.149 -14.307 -11.035 1.00 94.94 223 ASN A N 1
ATOM 1684 C CA . ASN A 1 223 ? -3.357 -15.028 -9.774 1.00 94.94 223 ASN A CA 1
ATOM 1685 C C . ASN A 1 223 ? -2.091 -15.091 -8.903 1.00 94.94 223 ASN A C 1
ATOM 1687 O O . ASN A 1 223 ? -2.013 -15.913 -7.987 1.00 94.94 223 ASN A O 1
ATOM 1691 N N . SER A 1 224 ? -1.083 -14.262 -9.191 1.00 97.25 224 SER A N 1
ATOM 1692 C CA . SER A 1 224 ? 0.157 -14.218 -8.418 1.00 97.25 224 SER A CA 1
ATOM 1693 C C . SER A 1 224 ? -0.138 -13.983 -6.929 1.00 97.25 224 SER A C 1
ATOM 1695 O O . SER A 1 224 ? -0.834 -13.021 -6.593 1.00 97.25 224 SER A O 1
ATOM 1697 N N . PRO A 1 225 ? 0.407 -14.803 -6.007 1.00 97.50 225 PRO A N 1
ATOM 1698 C CA . PRO A 1 225 ? 0.247 -14.579 -4.570 1.00 97.50 225 PRO A CA 1
ATOM 1699 C C . PRO A 1 225 ? 0.778 -13.218 -4.111 1.00 97.50 225 PRO A C 1
ATOM 1701 O O . PRO A 1 225 ? 0.336 -12.709 -3.083 1.00 97.50 225 PRO A O 1
ATOM 1704 N N . ALA A 1 226 ? 1.716 -12.634 -4.867 1.00 97.56 226 ALA A N 1
ATOM 1705 C CA . ALA A 1 226 ? 2.260 -11.312 -4.597 1.00 97.56 226 ALA A CA 1
ATOM 1706 C C . ALA A 1 226 ? 1.268 -10.174 -4.864 1.00 97.56 226 ALA A C 1
ATOM 1708 O O . ALA A 1 226 ? 1.498 -9.080 -4.350 1.00 97.56 226 ALA A O 1
ATOM 1709 N N . ASN A 1 227 ? 0.167 -10.416 -5.585 1.00 98.44 227 ASN A N 1
ATOM 1710 C CA . ASN A 1 227 ? -0.867 -9.409 -5.807 1.00 98.44 227 ASN A CA 1
ATOM 1711 C C . ASN A 1 227 ? -1.422 -8.928 -4.460 1.00 98.44 227 ASN A C 1
ATOM 1713 O O . ASN A 1 227 ? -1.867 -9.720 -3.623 1.00 98.44 227 ASN A O 1
ATOM 1717 N N . GLY A 1 228 ? -1.346 -7.623 -4.219 1.00 98.38 228 GLY A N 1
ATOM 1718 C CA . GLY A 1 228 ? -1.677 -7.066 -2.917 1.00 98.38 228 GLY A CA 1
ATOM 1719 C C . GLY A 1 228 ? -1.205 -5.634 -2.723 1.00 98.38 228 GLY A C 1
ATOM 1720 O O . GLY A 1 228 ? -0.637 -5.004 -3.606 1.00 98.38 228 GLY A O 1
ATOM 1721 N N . TRP A 1 229 ? -1.446 -5.117 -1.525 1.00 98.69 229 TRP A N 1
ATOM 1722 C CA . TRP A 1 229 ? -1.109 -3.757 -1.126 1.00 98.69 229 TRP A CA 1
ATOM 1723 C C . TRP A 1 229 ? 0.339 -3.633 -0.662 1.00 98.69 229 TRP A C 1
ATOM 1725 O O . TRP A 1 229 ? 0.814 -4.455 0.116 1.00 98.69 229 TRP A O 1
ATOM 1735 N N . ILE A 1 230 ? 1.011 -2.561 -1.058 1.00 98.75 230 ILE A N 1
ATOM 1736 C CA . ILE A 1 230 ? 2.372 -2.204 -0.648 1.00 98.75 230 ILE A CA 1
ATOM 1737 C C . ILE A 1 230 ? 2.481 -0.680 -0.541 1.00 98.75 230 ILE A C 1
ATOM 1739 O O . ILE A 1 230 ? 1.712 0.048 -1.172 1.00 98.75 230 ILE A O 1
ATOM 1743 N N . LEU A 1 231 ? 3.408 -0.165 0.265 1.00 98.50 231 LEU A N 1
ATOM 1744 C CA . LEU A 1 231 ? 3.741 1.257 0.228 1.00 98.50 231 LEU A CA 1
ATOM 1745 C C . LEU A 1 231 ? 4.245 1.619 -1.164 1.00 98.50 231 LEU A C 1
ATOM 1747 O O . LEU A 1 231 ? 5.109 0.931 -1.706 1.00 98.50 231 LEU A O 1
ATOM 1751 N N . TYR A 1 232 ? 3.779 2.744 -1.707 1.00 97.56 232 TYR A N 1
ATOM 1752 C CA . TYR A 1 232 ? 4.257 3.215 -3.009 1.00 97.56 232 TYR A CA 1
ATOM 1753 C C . TYR A 1 232 ? 5.781 3.418 -3.018 1.00 97.56 232 TYR A C 1
ATOM 1755 O O . TYR A 1 232 ? 6.456 3.084 -3.983 1.00 97.56 232 TYR A O 1
ATOM 1763 N N . SER A 1 233 ? 6.344 3.868 -1.890 1.00 96.94 233 SER A N 1
ATOM 1764 C CA . SER A 1 233 ? 7.794 4.021 -1.692 1.00 96.94 233 SER A CA 1
ATOM 1765 C C . SER A 1 233 ? 8.577 2.702 -1.608 1.00 96.94 233 SER A C 1
ATOM 1767 O O . SER A 1 233 ? 9.804 2.736 -1.568 1.00 96.94 233 SER A O 1
ATOM 1769 N N . GLY A 1 234 ? 7.898 1.552 -1.554 1.00 97.69 234 GLY A N 1
ATOM 1770 C CA . GLY A 1 234 ? 8.505 0.223 -1.669 1.00 97.69 234 GLY A CA 1
ATOM 1771 C C . GLY A 1 234 ? 8.654 -0.262 -3.111 1.00 97.69 234 GLY A C 1
ATOM 1772 O O . GLY A 1 234 ? 9.188 -1.345 -3.343 1.00 97.69 234 GLY A O 1
ATOM 1773 N N . LEU A 1 235 ? 8.187 0.521 -4.085 1.00 97.38 235 LEU A N 1
ATOM 1774 C CA . LEU A 1 235 ? 8.276 0.192 -5.498 1.00 97.38 235 LEU A CA 1
ATOM 1775 C C . LEU A 1 235 ? 9.348 1.023 -6.192 1.00 97.38 235 LEU A C 1
ATOM 1777 O O . LEU A 1 235 ? 9.558 2.198 -5.895 1.00 97.38 235 LEU A O 1
ATOM 1781 N N . LYS A 1 236 ? 9.985 0.404 -7.181 1.00 94.38 236 LYS A N 1
ATOM 1782 C CA . LYS A 1 236 ? 10.793 1.086 -8.183 1.00 94.38 236 LYS A CA 1
ATOM 1783 C C . LYS A 1 236 ? 10.050 0.996 -9.504 1.00 94.38 236 LYS A C 1
ATOM 1785 O O . LYS A 1 236 ? 9.729 -0.102 -9.958 1.00 94.38 236 LYS A O 1
ATOM 1790 N N . GLN A 1 237 ? 9.779 2.144 -10.109 1.00 89.88 237 GLN A N 1
ATOM 1791 C CA . GLN A 1 237 ? 9.267 2.187 -11.469 1.00 89.88 237 GLN A CA 1
ATOM 1792 C C . GLN A 1 237 ? 10.305 1.542 -12.396 1.00 89.88 237 GLN A C 1
ATOM 1794 O O . GLN A 1 237 ? 11.484 1.900 -12.359 1.00 89.88 237 GLN A O 1
ATOM 1799 N N . THR A 1 238 ? 9.889 0.556 -13.182 1.00 82.69 238 THR A N 1
ATOM 1800 C CA . THR A 1 238 ? 10.697 0.077 -14.302 1.00 82.69 238 THR A CA 1
ATOM 1801 C C . THR A 1 238 ? 10.579 1.084 -15.432 1.00 82.69 238 THR A C 1
ATOM 1803 O O . THR A 1 238 ? 9.537 1.728 -15.574 1.00 82.69 238 THR A O 1
ATOM 1806 N N . GLU A 1 239 ? 11.643 1.263 -16.218 1.00 68.75 239 GLU A N 1
ATOM 1807 C CA . GLU A 1 239 ? 11.551 2.121 -17.400 1.00 68.75 239 GLU A CA 1
ATOM 1808 C C . GLU A 1 239 ? 10.343 1.706 -18.243 1.00 68.75 239 GLU A C 1
ATOM 1810 O O . GLU A 1 239 ? 9.989 0.521 -18.299 1.00 68.75 239 GLU A O 1
ATOM 1815 N N . ALA A 1 240 ? 9.653 2.700 -18.809 1.00 64.62 240 ALA A N 1
ATOM 1816 C CA . ALA A 1 240 ? 8.504 2.427 -19.654 1.00 64.62 240 ALA A CA 1
ATOM 1817 C C . ALA A 1 240 ? 8.946 1.440 -20.744 1.00 64.62 240 ALA A C 1
ATOM 1819 O O . ALA A 1 240 ? 10.006 1.645 -21.337 1.00 64.62 240 ALA A O 1
ATOM 1820 N N . PRO A 1 241 ? 8.191 0.355 -20.986 1.00 69.06 241 PRO A N 1
ATOM 1821 C CA . PRO A 1 241 ? 8.547 -0.564 -22.051 1.00 69.06 241 PRO A CA 1
ATOM 1822 C C . PRO A 1 241 ? 8.657 0.226 -23.355 1.00 69.06 241 PRO A C 1
ATOM 1824 O O . PRO A 1 241 ? 7.763 1.011 -23.684 1.00 69.06 241 PRO A O 1
ATOM 1827 N N . VAL A 1 242 ? 9.762 0.029 -24.071 1.00 83.00 242 VAL A N 1
ATOM 1828 C CA . VAL A 1 242 ? 9.970 0.642 -25.383 1.00 83.00 242 VAL A CA 1
ATOM 1829 C C . VAL A 1 242 ? 8.801 0.235 -26.276 1.00 83.00 242 VAL A C 1
ATOM 1831 O O . VAL A 1 242 ? 8.432 -0.943 -26.309 1.00 83.00 242 VAL A O 1
ATOM 1834 N N . ALA A 1 243 ? 8.187 1.208 -26.954 1.00 86.31 243 ALA A N 1
ATOM 1835 C CA . ALA A 1 243 ? 7.049 0.948 -27.828 1.00 86.31 243 ALA A CA 1
ATOM 1836 C C . ALA A 1 243 ? 7.397 -0.134 -28.861 1.00 86.31 243 ALA A C 1
ATOM 1838 O O . ALA A 1 243 ? 8.535 -0.224 -29.322 1.00 86.31 243 ALA A O 1
ATOM 1839 N N . ASP A 1 244 ? 6.412 -0.949 -29.241 1.00 89.69 244 ASP A N 1
ATOM 1840 C CA . ASP A 1 244 ? 6.621 -2.109 -30.119 1.00 89.69 244 ASP A CA 1
ATOM 1841 C C . ASP A 1 244 ? 7.223 -1.744 -31.484 1.00 89.69 244 ASP A C 1
ATOM 1843 O O . ASP A 1 244 ? 7.840 -2.592 -32.121 1.00 89.69 244 ASP A O 1
ATOM 1847 N N . ASN A 1 245 ? 7.065 -0.491 -31.914 1.00 94.12 245 ASN A N 1
ATOM 1848 C CA . ASN A 1 245 ? 7.593 0.067 -33.154 1.00 94.12 245 ASN A CA 1
ATOM 1849 C C . ASN A 1 245 ? 8.774 1.034 -32.939 1.00 94.12 245 ASN A C 1
ATOM 1851 O O . ASN A 1 245 ? 9.110 1.809 -33.834 1.00 94.12 245 ASN A O 1
ATOM 1855 N N . ALA A 1 246 ? 9.397 1.021 -31.760 1.00 94.94 246 ALA A N 1
ATOM 1856 C CA . ALA A 1 246 ? 10.520 1.889 -31.428 1.00 94.94 246 ALA A CA 1
ATOM 1857 C C . ALA A 1 246 ? 11.720 1.111 -30.874 1.00 94.94 246 ALA A C 1
ATOM 1859 O O . ALA A 1 246 ? 11.583 -0.004 -30.377 1.00 94.94 246 ALA A O 1
ATOM 1860 N N . ILE A 1 247 ? 12.902 1.717 -30.945 1.00 96.69 247 ILE A N 1
ATOM 1861 C CA . ILE A 1 247 ? 14.065 1.330 -30.141 1.00 96.69 247 ILE A CA 1
ATOM 1862 C C . ILE A 1 247 ? 14.421 2.470 -29.188 1.00 96.69 247 ILE A C 1
ATOM 1864 O O . ILE A 1 247 ? 14.258 3.643 -29.529 1.00 96.69 247 ILE A O 1
ATOM 1868 N N . GLN A 1 248 ? 14.931 2.137 -28.006 1.00 95.31 248 GLN A N 1
ATOM 1869 C CA . GLN A 1 248 ? 15.498 3.121 -27.085 1.00 95.31 248 GLN A CA 1
ATOM 1870 C C . GLN A 1 248 ? 17.022 3.040 -27.127 1.00 95.31 248 GLN A C 1
ATOM 1872 O O . GLN A 1 248 ? 17.602 1.977 -26.920 1.00 95.31 248 GLN A O 1
ATOM 1877 N N . ILE A 1 249 ? 17.682 4.164 -27.384 1.00 96.94 249 ILE A N 1
ATOM 1878 C CA . ILE A 1 249 ? 19.140 4.263 -27.354 1.00 96.94 249 ILE A CA 1
ATOM 1879 C C . ILE A 1 249 ? 19.518 4.999 -26.073 1.00 96.94 249 ILE A C 1
ATOM 1881 O O . ILE A 1 249 ? 19.243 6.191 -25.929 1.00 96.94 249 ILE A O 1
ATOM 1885 N N . ASN A 1 250 ? 20.134 4.280 -25.140 1.00 95.62 250 ASN A N 1
ATOM 1886 C CA . ASN A 1 250 ? 20.670 4.827 -23.902 1.00 95.62 250 ASN A CA 1
ATOM 1887 C C . ASN A 1 250 ? 22.111 5.280 -24.148 1.00 95.62 250 ASN A C 1
ATOM 1889 O O . ASN A 1 250 ? 22.975 4.484 -24.511 1.00 95.62 250 ASN A O 1
ATOM 1893 N N . LEU A 1 251 ? 22.370 6.564 -23.947 1.00 97.06 251 LEU A N 1
ATOM 1894 C CA . LEU A 1 251 ? 23.680 7.184 -24.092 1.00 97.06 251 LEU A CA 1
ATOM 1895 C C . LEU A 1 251 ? 24.410 7.077 -22.759 1.00 97.06 251 LEU A C 1
ATOM 1897 O O . LEU A 1 251 ? 23.965 7.656 -21.768 1.00 97.06 251 LEU A O 1
ATOM 1901 N N . VAL A 1 252 ? 25.498 6.313 -22.719 1.00 96.38 252 VAL A N 1
ATOM 1902 C CA . VAL A 1 252 ? 26.171 5.922 -21.468 1.00 96.38 252 VAL A CA 1
ATOM 1903 C C . VAL A 1 252 ? 27.589 6.467 -21.373 1.00 96.38 252 VAL A C 1
ATOM 1905 O O . VAL A 1 252 ? 28.247 6.712 -22.386 1.00 96.38 252 VAL A O 1
ATOM 1908 N N . ASP A 1 253 ? 28.071 6.626 -20.144 1.00 94.25 253 ASP A N 1
ATOM 1909 C CA . ASP A 1 253 ? 29.459 6.996 -19.873 1.00 94.25 253 ASP A CA 1
ATOM 1910 C C . ASP A 1 253 ? 30.426 5.946 -20.469 1.00 94.25 253 ASP A C 1
ATOM 1912 O O . ASP A 1 253 ? 30.218 4.743 -20.275 1.00 94.25 253 ASP A O 1
ATOM 1916 N N . PRO A 1 254 ? 31.496 6.350 -21.180 1.00 91.94 254 PRO A N 1
ATOM 1917 C CA . PRO A 1 254 ? 32.424 5.405 -21.803 1.00 91.94 254 PRO A CA 1
ATOM 1918 C C . PRO A 1 254 ? 33.211 4.573 -20.779 1.00 91.94 254 PRO A C 1
ATOM 1920 O O . PRO A 1 254 ? 33.752 3.528 -21.135 1.00 91.94 254 PRO A O 1
ATOM 1923 N N . LYS A 1 255 ? 33.283 5.014 -19.515 1.00 92.56 255 LYS A N 1
ATOM 1924 C CA . LYS A 1 255 ? 33.964 4.300 -18.423 1.00 92.56 255 LYS A CA 1
ATOM 1925 C C . LYS A 1 255 ? 33.013 3.462 -17.565 1.00 92.56 255 LYS A C 1
ATOM 1927 O O . LYS A 1 255 ? 33.482 2.599 -16.829 1.00 92.56 255 LYS A O 1
ATOM 1932 N N . ASP A 1 256 ? 31.706 3.706 -17.646 1.00 89.06 256 ASP A N 1
ATOM 1933 C CA . ASP A 1 256 ? 30.686 3.012 -16.858 1.00 89.06 256 ASP A CA 1
ATOM 1934 C C . ASP A 1 256 ? 29.382 2.851 -17.657 1.00 89.06 256 ASP A C 1
ATOM 1936 O O . ASP A 1 256 ? 28.526 3.736 -17.699 1.00 89.06 256 ASP A O 1
ATOM 1940 N N . ASN A 1 257 ? 29.200 1.666 -18.243 1.00 82.69 257 ASN A N 1
ATOM 1941 C CA . ASN A 1 257 ? 28.028 1.315 -19.050 1.00 82.69 257 ASN A CA 1
ATOM 1942 C C . ASN A 1 257 ? 26.706 1.278 -18.243 1.00 82.69 257 ASN A C 1
ATOM 1944 O O . ASN A 1 257 ? 25.631 1.171 -18.830 1.00 82.69 257 ASN A O 1
ATOM 1948 N N . SER A 1 258 ? 26.756 1.346 -16.906 1.00 79.62 258 SER A N 1
ATOM 1949 C CA . SER A 1 258 ? 25.560 1.436 -16.054 1.00 79.62 258 SER A CA 1
ATOM 1950 C C . SER A 1 258 ? 25.092 2.878 -15.822 1.00 79.62 258 SER A C 1
ATOM 1952 O O . SER A 1 258 ? 23.942 3.108 -15.438 1.00 79.62 258 SER A O 1
ATOM 1954 N N . LYS A 1 259 ? 25.955 3.860 -16.104 1.00 87.94 259 LYS A N 1
ATOM 1955 C CA . LYS A 1 259 ? 25.666 5.285 -15.959 1.00 87.94 259 LYS A CA 1
ATOM 1956 C C . LYS A 1 259 ? 25.085 5.844 -17.258 1.00 87.94 259 LYS A C 1
ATOM 1958 O O . LYS A 1 259 ? 25.809 6.273 -18.157 1.00 87.94 259 LYS A O 1
ATOM 1963 N N . VAL A 1 260 ? 23.756 5.866 -17.336 1.00 91.88 260 VAL A N 1
ATOM 1964 C CA . VAL A 1 260 ? 23.011 6.507 -18.4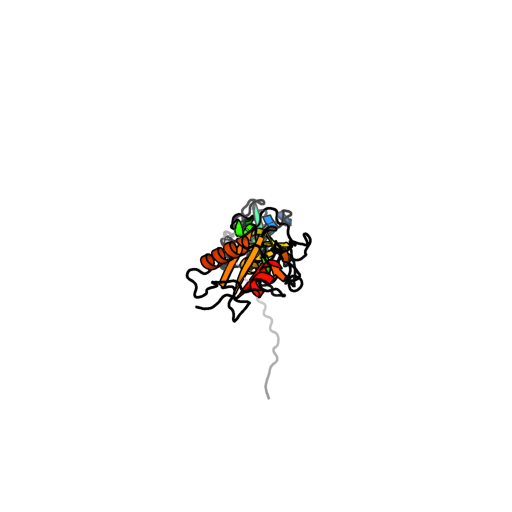32 1.00 91.88 260 VAL A CA 1
ATOM 1965 C C . VAL A 1 260 ? 23.051 8.029 -18.263 1.00 91.88 260 VAL A C 1
ATOM 1967 O O . VAL A 1 260 ? 22.610 8.562 -17.247 1.00 91.88 260 VAL A O 1
ATOM 1970 N N . ILE A 1 261 ? 23.582 8.729 -19.264 1.00 94.81 261 ILE A N 1
ATOM 1971 C CA . ILE A 1 261 ? 23.650 10.194 -19.337 1.00 94.81 261 ILE A CA 1
ATOM 1972 C C . ILE A 1 261 ? 22.314 10.752 -19.836 1.00 94.81 261 ILE A C 1
ATOM 1974 O O . ILE A 1 261 ? 21.738 11.660 -19.233 1.00 94.81 261 ILE A O 1
ATOM 1978 N N . LYS A 1 262 ? 21.813 10.188 -20.939 1.00 94.69 262 LYS A N 1
ATOM 1979 C CA . LYS A 1 262 ? 20.558 10.539 -21.619 1.00 94.69 262 LYS A CA 1
ATOM 1980 C C . LYS A 1 262 ? 20.026 9.321 -22.372 1.00 94.69 262 LYS A C 1
ATOM 1982 O O . LYS A 1 262 ? 20.777 8.387 -22.625 1.00 94.69 262 LYS A O 1
ATOM 1987 N N . SER A 1 263 ? 18.772 9.371 -22.806 1.00 93.56 263 SER A N 1
ATOM 1988 C CA . SER A 1 263 ? 18.212 8.383 -23.732 1.00 93.56 263 SER A CA 1
ATOM 1989 C C . SER A 1 263 ? 17.435 9.081 -24.838 1.00 93.56 263 SER A C 1
ATOM 1991 O O . SER A 1 263 ? 16.813 10.117 -24.600 1.00 93.56 263 SER A O 1
ATOM 1993 N N . ILE A 1 264 ? 17.445 8.493 -26.031 1.00 96.25 264 ILE A N 1
ATOM 1994 C CA . ILE A 1 264 ? 16.579 8.881 -27.149 1.00 96.25 264 ILE A CA 1
ATOM 1995 C C . ILE A 1 264 ? 15.710 7.695 -27.566 1.00 96.25 264 ILE A C 1
ATOM 1997 O O . ILE A 1 264 ? 16.090 6.539 -27.375 1.00 96.25 264 ILE A O 1
ATOM 2001 N N . THR A 1 265 ? 14.538 7.975 -28.129 1.00 95.00 265 THR A N 1
ATOM 2002 C CA . THR A 1 265 ? 13.624 6.951 -28.653 1.00 95.00 265 THR A CA 1
ATOM 2003 C C . THR A 1 265 ? 13.466 7.147 -30.148 1.00 95.00 265 THR A C 1
ATOM 2005 O O . THR A 1 265 ? 13.064 8.219 -30.589 1.00 95.00 265 THR A O 1
ATOM 2008 N N . VAL A 1 266 ? 13.760 6.104 -30.917 1.00 96.19 266 VAL A N 1
ATOM 2009 C CA . VAL A 1 266 ? 13.668 6.124 -32.376 1.00 96.19 266 VAL A CA 1
ATOM 2010 C C . VAL A 1 266 ? 12.494 5.256 -32.793 1.00 96.19 266 VAL A C 1
ATOM 2012 O O . VAL A 1 266 ? 12.536 4.035 -32.646 1.00 96.19 266 VAL A O 1
ATOM 2015 N N . THR A 1 267 ? 11.448 5.891 -33.311 1.00 94.62 267 THR A N 1
ATOM 2016 C CA . THR A 1 267 ? 10.221 5.224 -33.758 1.00 94.62 267 THR A CA 1
ATOM 2017 C C . THR A 1 267 ? 10.250 5.004 -35.265 1.00 94.62 267 THR A C 1
ATOM 2019 O O . THR A 1 267 ? 10.708 5.870 -36.011 1.00 94.62 267 THR A O 1
ATOM 2022 N N . ARG A 1 268 ? 9.731 3.863 -35.727 1.00 94.44 268 ARG A N 1
ATOM 2023 C CA . ARG A 1 268 ? 9.511 3.587 -37.147 1.00 94.44 268 ARG A CA 1
ATOM 2024 C C . ARG A 1 268 ? 8.088 3.101 -37.379 1.00 94.44 268 ARG A C 1
ATOM 2026 O O . ARG A 1 268 ? 7.664 2.094 -36.815 1.00 94.44 268 ARG A O 1
ATOM 2033 N N . ASP A 1 269 ? 7.359 3.796 -38.239 1.00 93.06 269 ASP A N 1
ATOM 2034 C CA . ASP A 1 269 ? 5.987 3.421 -38.569 1.00 93.06 269 ASP A CA 1
ATOM 2035 C C . ASP A 1 269 ? 5.927 2.039 -39.226 1.00 93.06 269 ASP A C 1
ATOM 2037 O O . ASP A 1 269 ? 6.755 1.680 -40.064 1.00 93.06 269 ASP A O 1
ATOM 2041 N N . GLY A 1 270 ? 4.956 1.231 -38.796 1.00 90.75 270 GLY A N 1
ATOM 2042 C CA . GLY A 1 270 ? 4.761 -0.136 -39.287 1.00 90.75 270 GLY A CA 1
ATOM 2043 C C . GLY A 1 270 ? 5.786 -1.170 -38.798 1.00 90.75 270 GLY A C 1
ATOM 2044 O O . GLY A 1 270 ? 5.641 -2.349 -39.130 1.00 90.75 270 GLY A O 1
ATOM 2045 N N . ALA A 1 271 ? 6.789 -0.781 -38.002 1.00 93.44 271 ALA A N 1
ATOM 2046 C CA . ALA A 1 271 ? 7.729 -1.729 -37.412 1.00 93.44 271 ALA A CA 1
ATOM 2047 C C . ALA A 1 271 ? 7.039 -2.648 -36.390 1.00 93.44 271 ALA A C 1
ATOM 2049 O O . ALA A 1 271 ? 6.142 -2.230 -35.655 1.00 93.44 271 ALA A O 1
ATOM 2050 N N . LYS A 1 272 ? 7.464 -3.916 -36.351 1.00 92.25 272 LYS A N 1
ATOM 2051 C CA . LYS A 1 272 ? 6.915 -4.935 -35.451 1.00 92.25 272 LYS A CA 1
ATOM 2052 C C . LYS A 1 272 ? 7.909 -5.256 -34.346 1.00 92.25 272 LYS A C 1
ATOM 2054 O O . LYS A 1 272 ? 9.106 -5.383 -34.598 1.00 92.25 272 LYS A O 1
ATOM 2059 N N . LYS A 1 273 ? 7.392 -5.492 -33.142 1.00 92.75 273 LYS A N 1
ATOM 2060 C CA . LYS A 1 273 ? 8.196 -5.929 -32.001 1.00 92.75 273 LYS A CA 1
ATOM 2061 C C . LYS A 1 273 ? 9.025 -7.164 -32.355 1.00 92.75 273 LYS A C 1
ATOM 2063 O O . LYS A 1 273 ? 8.504 -8.117 -32.932 1.00 92.75 273 LYS A O 1
ATOM 2068 N N . GLY A 1 274 ? 10.295 -7.166 -31.959 1.00 92.38 274 GLY A N 1
ATOM 2069 C CA . GLY A 1 274 ? 11.188 -8.313 -32.123 1.00 92.38 274 GLY A CA 1
ATOM 2070 C C . GLY A 1 274 ? 11.922 -8.386 -33.464 1.00 92.38 274 GLY A C 1
ATOM 2071 O O . GLY A 1 274 ? 12.815 -9.216 -33.587 1.00 92.38 274 GLY A O 1
ATOM 2072 N N . THR A 1 275 ? 11.610 -7.531 -34.445 1.00 96.88 275 THR A N 1
ATOM 2073 C CA . THR A 1 275 ? 12.420 -7.423 -35.671 1.00 96.88 275 THR A CA 1
ATOM 2074 C C . THR A 1 275 ? 13.585 -6.461 -35.462 1.00 96.88 275 THR A C 1
ATOM 2076 O O . THR A 1 275 ? 13.449 -5.495 -34.711 1.00 96.88 275 THR A O 1
ATOM 2079 N N . ASN A 1 276 ? 14.710 -6.682 -36.143 1.00 97.56 276 ASN A N 1
ATOM 2080 C CA . ASN A 1 276 ? 15.866 -5.786 -36.070 1.00 97.56 276 ASN A CA 1
ATOM 2081 C C . ASN A 1 276 ? 15.533 -4.378 -36.601 1.00 97.56 276 ASN A C 1
ATOM 2083 O O . ASN A 1 276 ? 14.730 -4.218 -37.523 1.00 97.56 276 ASN A O 1
ATOM 2087 N N . PHE A 1 277 ? 16.165 -3.355 -36.023 1.00 97.75 277 PHE A N 1
ATOM 2088 C CA . PHE A 1 277 ? 16.057 -1.968 -36.472 1.00 97.75 277 PHE A CA 1
ATOM 2089 C C . PHE A 1 277 ? 16.791 -1.733 -37.798 1.00 97.75 277 PHE A C 1
ATOM 2091 O O . PHE A 1 277 ? 16.322 -0.987 -38.656 1.00 97.75 277 PHE A O 1
ATOM 2098 N N . GLY A 1 278 ? 17.954 -2.351 -37.967 1.00 96.56 278 GLY A N 1
ATOM 2099 C CA . GLY A 1 278 ? 18.750 -2.308 -39.186 1.00 96.56 278 GLY A CA 1
ATOM 2100 C C . GLY A 1 278 ? 18.580 -3.548 -40.050 1.00 96.56 278 GLY A C 1
ATOM 2101 O O . GLY A 1 278 ? 17.642 -4.328 -39.897 1.00 96.56 278 GLY A O 1
ATOM 2102 N N . TYR A 1 279 ? 19.528 -3.733 -40.958 1.00 96.31 279 TYR A N 1
ATOM 2103 C CA . TYR A 1 279 ? 19.598 -4.880 -41.853 1.00 96.31 279 TYR A CA 1
ATOM 2104 C C . TYR A 1 279 ? 21.041 -5.381 -41.963 1.00 96.31 279 TYR A C 1
ATOM 2106 O O . TYR A 1 279 ? 21.992 -4.654 -41.663 1.00 96.31 279 TYR A O 1
ATOM 2114 N N . SER A 1 280 ? 21.200 -6.639 -42.370 1.00 95.69 280 SER A N 1
ATOM 2115 C CA . SER A 1 280 ? 22.503 -7.215 -42.701 1.00 95.69 280 SER A CA 1
ATOM 2116 C C . SER A 1 280 ? 22.756 -7.060 -44.198 1.00 95.69 280 SER A C 1
ATOM 2118 O O . SER A 1 280 ? 21.905 -7.424 -45.006 1.00 95.69 280 SER A O 1
ATOM 2120 N N . ASP A 1 281 ? 23.916 -6.519 -44.554 1.00 93.00 281 ASP A N 1
ATOM 2121 C CA . ASP A 1 281 ? 24.397 -6.371 -45.925 1.00 93.00 281 ASP A CA 1
ATOM 2122 C C . ASP A 1 281 ? 25.746 -7.088 -46.051 1.00 93.00 281 ASP A C 1
ATOM 2124 O O . ASP A 1 281 ? 26.725 -6.710 -45.404 1.00 93.00 281 ASP A O 1
ATOM 2128 N N . ASN A 1 282 ? 25.781 -8.186 -46.811 1.00 91.12 282 ASN A N 1
ATOM 2129 C CA . ASN A 1 282 ? 26.954 -9.059 -46.964 1.00 91.12 282 ASN A CA 1
ATOM 2130 C C . ASN A 1 282 ? 27.630 -9.445 -45.630 1.00 91.12 282 ASN A C 1
ATOM 2132 O O . ASN A 1 282 ? 28.854 -9.447 -45.511 1.00 91.12 282 ASN A O 1
ATOM 2136 N N . GLY A 1 283 ? 26.826 -9.750 -44.606 1.00 89.06 283 GLY A N 1
ATOM 2137 C CA . GLY A 1 283 ? 27.311 -10.135 -43.276 1.00 89.06 283 GLY A CA 1
ATOM 2138 C C . GLY A 1 283 ? 27.663 -8.963 -42.354 1.00 89.06 283 GLY A C 1
ATOM 2139 O O . GLY A 1 283 ? 27.940 -9.187 -41.178 1.00 89.06 283 GLY A O 1
ATOM 2140 N N . ASN A 1 284 ? 27.584 -7.718 -42.834 1.00 94.31 284 ASN A N 1
ATOM 2141 C CA . ASN A 1 284 ? 27.790 -6.518 -42.028 1.00 94.31 284 ASN A CA 1
ATOM 2142 C C . ASN A 1 284 ? 26.452 -5.896 -41.626 1.00 94.31 284 ASN A C 1
ATOM 2144 O O . ASN A 1 284 ? 25.616 -5.568 -42.466 1.00 94.31 284 ASN A O 1
ATOM 2148 N N . TRP A 1 285 ? 26.244 -5.704 -40.326 1.00 97.69 285 TRP A N 1
ATOM 2149 C CA . TRP A 1 285 ? 25.046 -5.043 -39.817 1.00 97.69 285 TRP A CA 1
ATOM 2150 C C . TRP A 1 285 ? 25.121 -3.532 -40.000 1.00 97.69 285 TRP A C 1
ATOM 2152 O O . TRP A 1 285 ? 26.093 -2.884 -39.612 1.00 97.69 285 TRP A O 1
ATOM 2162 N N . THR A 1 286 ? 24.068 -2.968 -40.579 1.00 97.69 286 THR A N 1
ATOM 2163 C CA . THR A 1 286 ? 24.008 -1.560 -40.955 1.00 97.69 286 THR A CA 1
ATOM 2164 C C . THR A 1 286 ? 22.594 -0.991 -40.796 1.00 97.69 286 THR A C 1
ATOM 2166 O O . THR A 1 286 ? 21.616 -1.715 -40.618 1.00 97.69 286 THR A O 1
ATOM 2169 N N . ILE A 1 287 ? 22.491 0.335 -40.844 1.00 97.00 287 ILE A N 1
ATOM 2170 C CA . ILE A 1 287 ? 21.238 1.097 -40.888 1.00 97.00 287 ILE A CA 1
ATOM 2171 C C . ILE A 1 287 ? 21.302 2.092 -42.052 1.00 97.00 287 ILE A C 1
ATOM 2173 O O . ILE A 1 287 ? 22.403 2.472 -42.476 1.00 97.00 287 ILE A O 1
ATOM 2177 N N . SER A 1 288 ? 20.140 2.527 -42.549 1.00 95.38 288 SER A N 1
ATOM 2178 C CA . SER A 1 288 ? 20.051 3.445 -43.693 1.00 95.38 288 SER A CA 1
ATOM 2179 C C . SER A 1 288 ? 20.742 4.785 -43.408 1.00 95.38 288 SER A C 1
ATOM 2181 O O . SER A 1 288 ? 20.821 5.222 -42.260 1.00 95.38 288 SER A O 1
ATOM 2183 N N . MET A 1 289 ? 21.222 5.480 -44.445 1.00 94.62 289 MET A N 1
ATOM 2184 C CA . MET A 1 289 ? 21.860 6.796 -44.268 1.00 94.62 289 MET A CA 1
ATOM 2185 C C . MET A 1 289 ? 20.925 7.823 -43.610 1.00 94.62 289 MET A C 1
ATOM 2187 O O . MET A 1 289 ? 21.377 8.614 -42.782 1.00 94.62 289 MET A O 1
ATOM 2191 N N . SER A 1 290 ? 19.625 7.770 -43.913 1.00 94.62 290 SER A N 1
ATOM 2192 C CA . SER A 1 290 ? 18.606 8.603 -43.267 1.00 94.62 290 SER A CA 1
ATOM 2193 C C . SER A 1 290 ? 18.462 8.299 -41.776 1.00 94.62 290 SER A C 1
ATOM 2195 O O . SER A 1 290 ? 18.408 9.233 -40.977 1.00 94.62 290 SER A O 1
ATOM 2197 N N . ASP A 1 291 ? 18.465 7.019 -41.380 1.00 95.81 291 ASP A N 1
ATOM 2198 C CA . ASP A 1 291 ? 18.426 6.649 -39.959 1.00 95.81 291 ASP A CA 1
ATOM 2199 C C . ASP A 1 291 ? 19.688 7.131 -39.242 1.00 95.81 291 ASP A C 1
ATOM 2201 O O . ASP A 1 291 ? 19.591 7.705 -38.161 1.00 95.81 291 ASP A O 1
ATOM 2205 N N . ARG A 1 292 ? 20.873 6.953 -39.851 1.00 96.12 292 ARG A N 1
ATOM 2206 C CA . ARG A 1 292 ? 22.148 7.415 -39.271 1.00 96.12 292 ARG A CA 1
ATOM 2207 C C . ARG A 1 292 ? 22.113 8.913 -38.981 1.00 96.12 292 ARG A C 1
ATOM 2209 O O . ARG A 1 292 ? 22.460 9.323 -37.877 1.00 96.12 292 ARG A O 1
ATOM 2216 N N . ALA A 1 293 ? 21.686 9.716 -39.957 1.00 96.12 293 ALA A N 1
ATOM 2217 C CA . ALA A 1 293 ? 21.605 11.166 -39.814 1.00 96.12 293 ALA A CA 1
ATOM 2218 C C . ALA A 1 293 ? 20.573 11.581 -38.751 1.00 96.12 293 ALA A C 1
ATOM 2220 O O . ALA A 1 293 ? 20.878 12.404 -37.889 1.00 96.12 293 ALA A O 1
ATOM 2221 N N . SER A 1 294 ? 19.380 10.977 -38.778 1.00 96.31 294 SER A N 1
ATOM 2222 C CA . SER A 1 294 ? 18.312 11.257 -37.811 1.00 96.31 294 SER A CA 1
ATOM 2223 C C . SER A 1 294 ? 18.727 10.914 -36.379 1.00 96.31 294 SER A C 1
ATOM 2225 O O . SER A 1 294 ? 18.577 11.739 -35.479 1.00 96.31 294 SER A O 1
ATOM 2227 N N . ILE A 1 295 ? 19.315 9.733 -36.171 1.00 97.75 295 ILE A N 1
ATOM 2228 C CA . ILE A 1 295 ? 19.799 9.289 -34.860 1.00 97.75 295 ILE A CA 1
ATOM 2229 C C . ILE A 1 295 ? 20.890 10.225 -34.351 1.00 97.75 295 ILE A C 1
ATOM 2231 O O . ILE A 1 295 ? 20.806 10.683 -33.217 1.00 97.75 295 ILE A O 1
ATOM 2235 N N . LEU A 1 296 ? 21.887 10.557 -35.176 1.00 97.50 296 LEU A N 1
ATOM 2236 C CA . LEU A 1 296 ? 22.956 11.471 -34.769 1.00 97.50 296 LEU A CA 1
ATOM 2237 C C . LEU A 1 296 ? 22.427 12.856 -34.380 1.00 97.50 296 LEU A C 1
ATOM 2239 O O . LEU A 1 296 ? 22.884 13.414 -33.387 1.00 97.50 296 LEU A O 1
ATOM 2243 N N . ASN A 1 297 ? 21.450 13.397 -35.113 1.00 97.31 297 ASN A N 1
ATOM 2244 C CA . ASN A 1 297 ? 20.823 14.670 -34.750 1.00 97.31 297 ASN A CA 1
ATOM 2245 C C . ASN A 1 297 ? 20.121 14.578 -33.387 1.00 97.31 297 ASN A C 1
ATOM 2247 O O . ASN A 1 297 ? 20.401 15.387 -32.509 1.00 97.31 297 ASN A O 1
ATOM 2251 N N . GLN A 1 298 ? 19.307 13.540 -33.168 1.00 97.69 298 GLN A N 1
ATOM 2252 C CA . GLN A 1 298 ? 18.633 13.320 -31.883 1.00 97.69 298 GLN A CA 1
ATOM 2253 C C . GLN A 1 298 ? 19.620 13.142 -30.721 1.00 97.69 298 GLN A C 1
ATOM 2255 O O . GLN A 1 298 ? 19.376 13.644 -29.626 1.00 97.69 298 GLN A O 1
ATOM 2260 N N . ILE A 1 299 ? 20.740 12.444 -30.943 1.00 97.62 299 ILE A N 1
ATOM 2261 C CA . ILE A 1 299 ? 21.796 12.277 -29.936 1.00 97.62 299 ILE A CA 1
ATOM 2262 C C . ILE A 1 299 ? 22.411 13.630 -29.574 1.00 97.62 299 ILE A C 1
ATOM 2264 O O . ILE A 1 299 ? 22.524 13.940 -28.388 1.00 97.62 299 ILE A O 1
ATOM 2268 N N . ARG A 1 300 ? 22.783 14.447 -30.567 1.00 96.31 300 ARG A N 1
ATOM 2269 C CA . ARG A 1 300 ? 23.365 15.776 -30.320 1.00 96.31 300 ARG A CA 1
ATOM 2270 C C . ARG A 1 300 ? 22.398 16.683 -29.565 1.00 96.31 300 ARG A C 1
ATOM 2272 O O . ARG A 1 300 ? 22.800 17.308 -28.587 1.00 96.31 300 ARG A O 1
ATOM 2279 N N . ASP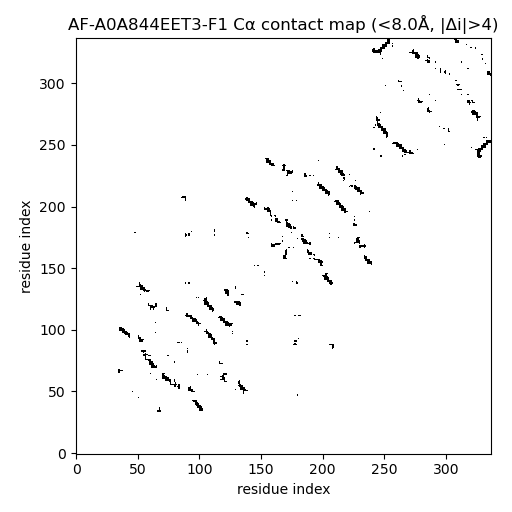 A 1 301 ? 21.128 16.690 -29.958 1.00 96.75 301 ASP A N 1
ATOM 2280 C CA . ASP A 1 301 ? 20.092 17.464 -29.273 1.00 96.75 301 ASP A CA 1
ATOM 2281 C C . ASP A 1 301 ? 19.914 17.003 -27.819 1.00 96.75 301 ASP A C 1
ATOM 2283 O O . ASP A 1 301 ? 19.829 17.827 -26.909 1.00 96.75 301 ASP A O 1
ATOM 2287 N N . ALA A 1 302 ? 19.920 15.688 -27.574 1.00 96.06 302 ALA A N 1
ATOM 2288 C CA . ALA A 1 302 ? 19.781 15.130 -26.232 1.00 96.06 302 ALA A CA 1
ATOM 2289 C C . ALA A 1 302 ? 20.977 15.447 -25.318 1.00 96.06 302 ALA A C 1
ATOM 2291 O O . ALA A 1 302 ? 20.787 15.662 -24.117 1.00 96.06 302 ALA A O 1
ATOM 2292 N N . LEU A 1 303 ? 22.194 15.461 -25.871 1.00 96.50 303 LEU A N 1
ATOM 2293 C CA . LEU A 1 303 ? 23.437 15.737 -25.144 1.00 96.50 303 LEU A CA 1
ATOM 2294 C C . LEU A 1 303 ? 23.727 17.233 -24.964 1.00 96.50 303 LEU A C 1
ATOM 2296 O O . LEU A 1 303 ? 24.638 17.581 -24.208 1.00 96.50 303 LEU A O 1
ATOM 2300 N N . ASN A 1 304 ? 22.964 18.119 -25.605 1.00 95.00 304 ASN A N 1
ATOM 2301 C CA . ASN A 1 304 ? 23.138 19.560 -25.464 1.00 95.00 304 ASN A CA 1
ATOM 2302 C C . ASN A 1 304 ? 23.051 19.987 -23.982 1.00 95.00 304 ASN A C 1
ATOM 2304 O O . ASN A 1 304 ? 22.146 19.587 -23.246 1.00 95.00 304 ASN A O 1
ATOM 2308 N N . GLY A 1 305 ? 24.033 20.773 -23.531 1.00 92.31 305 GLY A N 1
ATOM 2309 C CA . GLY A 1 305 ? 24.164 21.211 -22.140 1.00 92.31 305 GLY A CA 1
ATOM 2310 C C . GLY A 1 305 ? 24.755 20.166 -21.184 1.00 92.31 305 GLY A C 1
ATOM 2311 O O . GLY A 1 305 ? 24.802 20.411 -19.980 1.00 92.31 305 GLY A O 1
ATOM 2312 N N . THR A 1 306 ? 25.209 19.013 -21.687 1.00 95.19 306 THR A N 1
ATOM 2313 C CA . THR A 1 306 ? 25.966 18.018 -20.908 1.00 95.19 306 THR A CA 1
ATOM 2314 C C . THR A 1 306 ? 27.471 18.119 -21.179 1.00 95.19 306 THR A C 1
ATOM 2316 O O . THR A 1 306 ? 27.899 18.753 -22.139 1.00 95.19 306 THR A O 1
ATOM 2319 N N . SER A 1 307 ? 28.292 17.467 -20.350 1.00 95.50 307 SER A N 1
ATOM 2320 C CA . SER A 1 30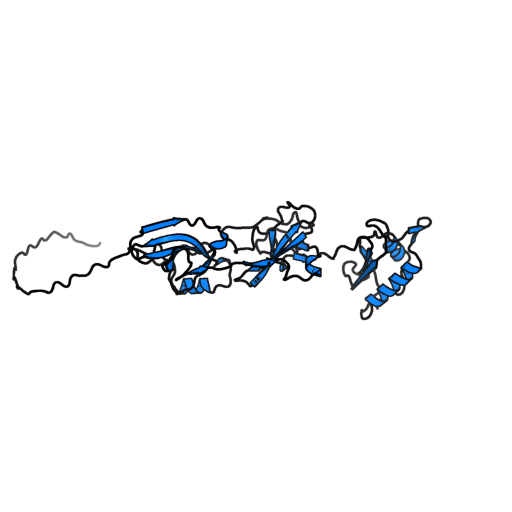7 ? 29.745 17.326 -20.554 1.00 95.50 307 SER A CA 1
ATOM 2321 C C . SER A 1 307 ? 30.111 16.151 -21.477 1.00 95.50 307 SER A C 1
ATOM 2323 O O . SER A 1 307 ? 31.161 15.534 -21.304 1.00 95.50 307 SER A O 1
ATOM 2325 N N . TYR A 1 308 ? 29.213 15.769 -22.390 1.00 97.00 308 TYR A N 1
ATOM 2326 C CA . TYR A 1 308 ? 29.389 14.626 -23.283 1.00 97.00 308 TYR A CA 1
ATOM 2327 C C . TYR A 1 308 ? 28.986 14.971 -24.720 1.00 97.00 308 TYR A C 1
ATOM 2329 O O . TYR A 1 308 ? 28.092 15.783 -24.943 1.00 97.00 308 TYR A O 1
ATOM 2337 N N . THR A 1 309 ? 29.617 14.314 -25.694 1.00 96.31 309 THR A N 1
ATOM 2338 C CA . THR A 1 309 ? 29.350 14.470 -27.132 1.00 96.31 309 THR A CA 1
ATOM 2339 C C . THR A 1 309 ? 29.409 13.132 -27.876 1.00 96.31 309 THR A C 1
ATOM 2341 O O . THR A 1 309 ? 30.033 12.169 -27.421 1.00 96.31 309 THR A O 1
ATOM 2344 N N . LEU A 1 310 ? 28.776 13.068 -29.047 1.00 96.12 310 LEU A N 1
ATOM 2345 C CA . LEU A 1 310 ? 28.954 11.994 -30.020 1.00 96.12 310 LEU A CA 1
ATOM 2346 C C . LEU A 1 310 ? 28.721 12.537 -31.437 1.00 96.12 310 LEU A C 1
ATOM 2348 O O . LEU A 1 310 ? 27.596 12.565 -31.936 1.00 96.12 310 LEU A O 1
ATOM 2352 N N . ASP A 1 311 ? 29.800 12.974 -32.084 1.00 90.75 311 ASP A N 1
ATOM 2353 C CA . ASP A 1 311 ? 29.728 13.634 -33.395 1.00 90.75 311 ASP A CA 1
ATOM 2354 C C . ASP A 1 311 ? 29.521 12.650 -34.555 1.00 90.75 311 ASP A C 1
ATOM 2356 O O . ASP A 1 311 ? 28.912 12.995 -35.573 1.00 90.75 311 ASP A O 1
ATOM 2360 N N . MET A 1 312 ? 29.981 11.407 -34.382 1.00 94.12 312 MET A N 1
ATOM 2361 C CA . MET A 1 312 ? 29.818 10.315 -35.340 1.00 94.12 312 MET A CA 1
ATOM 2362 C C . MET A 1 312 ? 29.581 8.972 -34.649 1.00 94.12 312 MET A C 1
ATOM 2364 O O . MET A 1 312 ? 30.104 8.715 -33.567 1.00 94.12 312 MET A O 1
ATOM 2368 N N . LEU A 1 313 ? 28.822 8.099 -35.315 1.00 96.50 313 LEU A N 1
ATOM 2369 C CA . LEU A 1 313 ? 28.677 6.702 -34.916 1.00 96.50 313 LEU A CA 1
ATOM 2370 C C . LEU A 1 313 ? 29.802 5.877 -35.542 1.00 96.50 313 LEU A C 1
ATOM 2372 O O . LEU A 1 313 ? 29.996 5.896 -36.758 1.00 96.50 313 LEU A O 1
ATOM 2376 N N . THR A 1 314 ? 30.507 5.110 -34.719 1.00 96.12 314 THR A N 1
ATOM 2377 C CA . THR A 1 314 ? 31.476 4.113 -35.191 1.00 96.12 314 THR A CA 1
ATOM 2378 C C . THR A 1 314 ? 30.771 2.940 -35.879 1.00 96.12 314 THR A C 1
ATOM 2380 O O . THR A 1 314 ? 29.591 2.676 -35.639 1.00 96.12 314 THR A O 1
ATOM 2383 N N . THR A 1 315 ? 31.505 2.164 -36.683 1.00 95.75 315 THR A N 1
ATOM 2384 C CA . THR A 1 315 ? 30.981 0.938 -37.315 1.00 95.75 315 THR A CA 1
ATOM 2385 C C . THR A 1 315 ? 30.393 -0.037 -36.290 1.00 95.75 315 THR A C 1
ATOM 2387 O O . THR A 1 315 ? 29.345 -0.629 -36.536 1.00 95.75 315 THR A O 1
ATOM 2390 N N . ALA A 1 316 ? 31.015 -0.160 -35.113 1.00 95.56 316 ALA A N 1
ATOM 2391 C CA . ALA A 1 316 ? 30.524 -1.016 -34.036 1.00 95.56 316 ALA A CA 1
ATOM 2392 C C . ALA A 1 316 ? 29.194 -0.510 -33.453 1.00 95.56 316 ALA A C 1
ATOM 2394 O O . ALA A 1 316 ? 28.257 -1.291 -33.304 1.00 95.56 316 ALA A O 1
ATOM 2395 N N . GLN A 1 317 ? 29.074 0.795 -33.188 1.00 97.19 317 GLN A N 1
ATOM 2396 C CA . GLN A 1 317 ? 27.829 1.393 -32.691 1.00 97.19 317 GLN A CA 1
ATOM 2397 C C . GLN A 1 317 ? 26.699 1.279 -33.721 1.00 97.19 317 GLN A C 1
ATOM 2399 O O . GLN A 1 317 ? 25.566 0.969 -33.361 1.00 97.19 317 GLN A O 1
ATOM 2404 N N . ILE A 1 318 ? 27.006 1.457 -35.011 1.00 97.81 318 ILE A N 1
ATOM 2405 C CA . ILE A 1 318 ? 26.046 1.233 -36.101 1.00 97.81 318 ILE A CA 1
ATOM 2406 C C . ILE A 1 318 ? 25.559 -0.216 -36.090 1.00 97.81 318 ILE A C 1
ATOM 2408 O O . ILE A 1 318 ? 24.353 -0.448 -36.138 1.00 97.81 318 ILE A O 1
ATOM 2412 N N . ALA A 1 319 ? 26.469 -1.186 -35.985 1.00 97.50 319 ALA A N 1
ATOM 2413 C CA . ALA A 1 319 ? 26.107 -2.597 -35.935 1.00 97.50 319 ALA A CA 1
ATOM 2414 C C . ALA A 1 319 ? 25.277 -2.947 -34.685 1.00 97.50 319 ALA A C 1
ATOM 2416 O O . ALA A 1 319 ? 24.356 -3.757 -34.777 1.00 97.50 319 ALA A O 1
ATOM 2417 N N . GLN A 1 320 ? 25.563 -2.337 -33.529 1.00 97.25 320 GLN A N 1
ATOM 2418 C CA . GLN A 1 320 ? 24.784 -2.517 -32.296 1.00 97.25 320 GLN A CA 1
ATOM 2419 C C . GLN A 1 320 ? 23.355 -1.980 -32.446 1.00 97.25 320 GLN A C 1
ATOM 2421 O O . GLN A 1 320 ? 22.392 -2.694 -32.165 1.00 97.25 320 GLN A O 1
ATOM 2426 N N . ILE A 1 321 ? 23.208 -0.749 -32.944 1.00 97.88 321 ILE A N 1
ATOM 2427 C CA . ILE A 1 321 ? 21.897 -0.143 -33.210 1.00 97.88 321 ILE A CA 1
ATOM 2428 C C . ILE A 1 321 ? 21.134 -0.981 -34.241 1.00 97.88 321 ILE A C 1
ATOM 2430 O O . ILE A 1 321 ? 19.969 -1.300 -34.027 1.00 97.88 321 ILE A O 1
ATOM 2434 N N . ALA A 1 322 ? 21.794 -1.399 -35.324 1.00 97.88 322 ALA A N 1
ATOM 2435 C CA . ALA A 1 322 ? 21.189 -2.207 -36.379 1.00 97.88 322 ALA A CA 1
ATOM 2436 C C . ALA A 1 322 ? 20.613 -3.530 -35.853 1.00 97.88 322 ALA A C 1
ATOM 2438 O O . ALA A 1 322 ? 19.505 -3.913 -36.218 1.00 97.88 322 ALA A O 1
ATOM 2439 N N . GLN A 1 323 ? 21.342 -4.211 -34.970 1.00 97.25 323 GLN A N 1
ATOM 2440 C CA . GLN A 1 323 ? 20.924 -5.488 -34.389 1.00 97.25 323 GLN A CA 1
ATOM 2441 C C . GLN A 1 323 ? 19.871 -5.340 -33.287 1.00 97.25 323 GLN A C 1
ATOM 2443 O O . GLN A 1 323 ? 19.266 -6.335 -32.894 1.00 97.25 323 GLN A O 1
ATOM 2448 N N . THR A 1 324 ? 19.621 -4.127 -32.795 1.00 97.50 324 THR A N 1
ATOM 2449 C CA . THR A 1 324 ? 18.630 -3.900 -31.741 1.00 97.50 324 THR A CA 1
ATOM 2450 C C . THR A 1 324 ? 17.236 -4.198 -32.272 1.00 97.50 324 THR A C 1
ATOM 2452 O O . THR A 1 324 ? 16.848 -3.700 -33.327 1.00 97.50 324 THR A O 1
ATOM 2455 N N . ASN A 1 325 ? 16.471 -5.002 -31.542 1.00 96.88 325 ASN A N 1
ATOM 2456 C CA . ASN A 1 325 ? 15.101 -5.314 -31.921 1.00 96.88 325 ASN A CA 1
ATOM 2457 C C . ASN A 1 325 ? 14.138 -4.194 -31.510 1.00 96.88 325 ASN A C 1
ATOM 2459 O O . ASN A 1 325 ? 14.254 -3.643 -30.414 1.00 96.88 325 ASN A O 1
ATOM 2463 N N . PHE A 1 326 ? 13.136 -3.909 -32.341 1.00 95.81 326 PHE A N 1
ATOM 2464 C CA . PHE A 1 326 ? 12.030 -3.032 -31.956 1.00 95.81 326 PHE A CA 1
ATOM 2465 C C . PHE A 1 326 ? 11.320 -3.559 -30.696 1.00 95.81 326 PHE A C 1
ATOM 2467 O O . PHE A 1 326 ? 11.139 -4.770 -30.517 1.00 95.81 326 PHE A O 1
ATOM 2474 N N . GLY A 1 327 ? 10.950 -2.643 -29.800 1.00 87.31 327 GLY A N 1
ATOM 2475 C CA . GLY A 1 327 ? 10.482 -2.922 -28.443 1.00 87.31 327 GLY A CA 1
ATOM 2476 C C . GLY A 1 327 ? 11.597 -3.214 -27.431 1.00 87.31 327 GLY A C 1
ATOM 2477 O O . GLY A 1 327 ? 11.301 -3.727 -26.352 1.00 87.31 327 GLY A O 1
ATOM 2478 N N . SER A 1 328 ? 12.863 -2.930 -27.766 1.00 92.00 328 SER A N 1
ATOM 2479 C CA . SER A 1 328 ? 14.033 -3.122 -26.890 1.00 92.00 328 SER A CA 1
ATOM 2480 C C . SER A 1 328 ? 14.923 -1.876 -26.819 1.00 92.00 328 SER A C 1
ATOM 2482 O O . SER A 1 328 ? 14.715 -0.893 -27.534 1.00 92.00 328 SER A O 1
ATOM 2484 N N . SER A 1 329 ? 15.928 -1.922 -25.943 1.00 92.62 329 SER A N 1
ATOM 2485 C CA . SER A 1 329 ? 16.911 -0.855 -25.755 1.00 92.62 329 SER A CA 1
ATOM 2486 C C . SER A 1 329 ? 18.338 -1.303 -26.067 1.00 92.62 329 SER A C 1
ATOM 2488 O O . SER A 1 329 ? 18.667 -2.480 -25.916 1.00 92.62 329 SER A O 1
ATOM 2490 N N . VAL A 1 330 ? 19.205 -0.350 -26.402 1.00 95.75 330 VAL A N 1
ATOM 2491 C CA . VAL A 1 330 ? 20.648 -0.553 -26.595 1.00 95.75 330 VAL A CA 1
ATOM 2492 C C . VAL A 1 330 ? 21.444 0.560 -25.926 1.00 95.75 330 VAL A C 1
ATOM 2494 O O . VAL A 1 330 ? 21.022 1.715 -25.933 1.00 95.75 330 VAL A O 1
ATOM 2497 N N . ASN A 1 331 ? 22.600 0.219 -25.358 1.00 96.12 331 ASN A N 1
ATOM 2498 C CA . ASN A 1 331 ? 23.521 1.202 -24.796 1.00 96.12 331 ASN A CA 1
ATOM 2499 C C . ASN A 1 331 ? 24.579 1.584 -25.832 1.00 96.12 331 ASN A C 1
ATOM 2501 O O . ASN A 1 331 ? 25.209 0.709 -26.425 1.00 96.12 331 ASN A O 1
ATOM 2505 N N . ILE A 1 332 ? 24.790 2.885 -26.013 1.00 97.62 332 ILE A N 1
ATOM 2506 C CA . ILE A 1 332 ? 25.786 3.460 -26.917 1.00 97.62 332 ILE A CA 1
ATOM 2507 C C . ILE A 1 332 ? 26.663 4.414 -26.109 1.00 97.62 332 ILE A C 1
ATOM 2509 O O . ILE A 1 332 ? 26.180 5.407 -25.564 1.00 97.62 332 ILE A O 1
ATOM 2513 N N . SER A 1 333 ? 27.954 4.099 -26.005 1.00 96.00 333 SER A N 1
ATOM 2514 C CA . SER A 1 333 ? 28.910 4.943 -25.285 1.00 96.00 333 SER A CA 1
ATOM 2515 C C . SER A 1 333 ? 29.110 6.279 -25.997 1.00 96.00 333 SER A C 1
ATOM 2517 O O . SER A 1 333 ? 29.293 6.314 -27.215 1.00 96.00 333 SER A O 1
ATOM 2519 N N . VAL A 1 334 ? 29.090 7.366 -25.231 1.00 96.44 334 VAL A N 1
ATOM 2520 C CA . VAL A 1 334 ? 29.399 8.726 -25.701 1.00 96.44 334 VAL A CA 1
ATOM 2521 C C . VAL A 1 334 ? 30.803 9.140 -25.259 1.00 96.44 334 VAL A C 1
ATOM 2523 O O . VAL A 1 334 ? 31.440 8.446 -24.472 1.00 96.44 334 VAL A O 1
ATOM 2526 N N . ASN A 1 335 ? 31.304 10.268 -25.751 1.00 94.50 335 ASN A N 1
ATOM 2527 C CA . ASN A 1 335 ? 32.619 10.790 -25.385 1.00 94.50 335 ASN A CA 1
ATOM 2528 C C . ASN A 1 335 ? 32.468 11.876 -24.323 1.00 94.50 335 ASN A C 1
ATOM 2530 O O . ASN A 1 335 ? 31.592 12.727 -24.450 1.00 94.50 335 ASN A O 1
ATOM 2534 N N . ALA A 1 336 ? 33.307 11.860 -23.287 1.00 90.75 336 ALA A N 1
ATOM 2535 C CA . ALA A 1 336 ? 33.425 13.007 -22.389 1.00 90.75 336 ALA A CA 1
ATOM 2536 C C . ALA A 1 336 ? 34.131 14.156 -23.127 1.00 90.75 336 ALA A C 1
ATOM 2538 O O . ALA A 1 336 ? 35.079 13.898 -23.873 1.00 90.75 336 ALA A O 1
ATOM 2539 N N . VAL A 1 337 ? 33.644 15.381 -22.929 1.00 84.31 337 VAL A N 1
ATOM 2540 C CA . VAL A 1 337 ? 34.233 16.620 -23.467 1.00 84.31 337 VAL A CA 1
ATOM 2541 C C . VAL A 1 337 ? 35.273 17.170 -22.500 1.00 84.31 337 VAL A C 1
ATOM 2543 O O . VAL A 1 337 ? 35.007 17.125 -21.276 1.00 84.31 337 VAL A O 1
#

Secondary structure (DSSP, 8-state):
---------------------------------PPB-EEEEEE--S-SGGGEEEE-SSS-EESS-TTBTT--EEE-HHHHHHHHT-S-GGG-EEEEEEEEETTS-EEEEEEETTSS-EEEEEEES-TTS--TTEEE--SEEEEETTTS-HHHHH-EEEESS-SS--SSSSS-BSSSTTSSTT--BS-S--GGGTT--EEEEEEEEETTT--EEEEEEESS-TT-TT-EEEEGGGEEEEPPPPPTTEEEEEEEETTEEEEEEEEEEEE-TT--TTSBSSEEETTEEE--HHHHHHHHHHHHHHHTTSSEE-SS--HHHHHHHHHPBTTEEEEEEPEE-

Solvent-accessible surface area (backbone atoms only — not comparable to full-atom values): 18715 Å² total; per-residue (Å²): 133,83,87,84,84,88,85,82,89,83,88,80,90,85,84,90,83,90,75,88,73,90,63,89,68,79,75,75,73,75,75,72,85,83,58,50,47,78,74,45,77,44,73,61,81,70,61,73,80,82,33,28,28,37,47,64,24,79,35,42,30,10,74,36,55,74,60,31,82,88,42,44,79,72,36,49,30,69,54,35,33,52,45,45,70,42,53,48,38,50,52,36,29,38,52,53,29,43,31,34,29,77,79,53,42,21,26,31,34,35,30,28,56,72,57,85,48,70,31,17,30,47,18,40,66,48,88,92,49,67,26,66,22,30,31,74,39,74,45,56,47,80,47,44,62,77,87,52,53,73,69,63,58,73,30,39,28,27,56,63,51,49,31,60,56,92,75,46,32,25,27,24,12,73,45,54,84,50,51,47,82,93,54,51,62,46,33,71,59,24,54,94,43,56,82,48,48,24,34,62,77,35,29,29,29,34,62,49,68,64,50,54,33,27,29,36,39,39,77,88,37,92,80,43,64,66,42,25,20,28,31,52,88,17,45,36,76,43,78,68,78,43,50,44,31,15,34,31,44,32,34,14,40,72,90,37,82,84,47,67,77,46,71,50,76,52,74,43,89,91,46,50,58,71,41,54,69,27,50,74,55,96,85,43,47,32,60,54,73,67,55,54,52,52,51,44,51,53,50,45,64,65,35,60,96,53,69,42,47,58,96,70,81,50,73,66,55,38,26,53,54,11,64,35,29,19,39,36,72,46,80,42,69,39,40,79,109

pLDDT: mean 89.8, std 17.17, range [29.66, 98.75]

Nearest PDB structures (foldseek):
  5jqc-assembly1_A  TM=3.801E-01  e=2.911E-07  Listeria monocytogenes EGD-e
  5hh7-assembly1_A  TM=5.040E-01  e=5.490E-01  Arabidopsis thaliana

Organism: NCBI:txid152331

Foldseek 3Di:
DDDDDDDDDDDDDDDDDDDDDPDPPPPPPPPPPDAWDWPDKDWDPDDQLFQWKAFPLQKFFWAAPCRHPPTDTQGHSVRSVCLNQALDLQSTKGWTMWIAIPVQWIWTFMARLVRSDTGIITQGRDRVARDDGIHTDQQKDWPFCVVDDPCLQQFKKFQQAWFQDPPLQHAFFQARPSRGRPGGTLDRTCVVCRPFIWGFGIWIAGPSNRFIKTFIATPVDNPDSRGHIGGPVRIDTDPRFFPQQKEKEFEAAPVDLVHGPFIDIGGDPPAGFPDFQFDADPNQQAHDPVVQVVVQVRQQVGCPPHQWHDNHDDSVNRNQNRRAGRRYYDYDYIGGD

Sequence (337 aa):
MTSNLKKSLFVSLVALGFVAAAGTATAQSANAKSYARVTSNHKMTSTPTSRNVNFTGSNALYTKAGTLRGAKKVASTTTVKKIANSKSSQNNVRAYRVATTNRGSVYYKVVTYDGAYRGWIYGGKVQSVFGGGITAFDTFKNQNLSSLTDAQQKATYKIASPGTANDGKTVTYKQPAWTQYKVGRAITDSSPYANSTFKIDQVGTRTREGDQWVHITDTTNANSPANGWILYSGLKQTEAPVADNAIQINLVDPKDNSKVIKSITVTRDGAKKGTNFGYSDNGNWTISMSDRASILNQIRDALNGTSYTLDMLTTAQIAQIAQTNFGSSVNISVNAV

Radius of gyration: 37.14 Å; Cα contacts (8 Å, |Δi|>4): 726; chains: 1; bounding box: 72×40×128 Å

Mean predicted aligned error: 11.76 Å